Protein AF-A0A256ZG32-F1 (afdb_monomer)

Structure (mmCIF, N/CA/C/O backbone):
data_AF-A0A256ZG32-F1
#
_entry.id   AF-A0A256ZG32-F1
#
loop_
_atom_site.group_PDB
_atom_site.id
_atom_site.type_symbol
_atom_site.label_atom_id
_atom_site.label_alt_id
_atom_site.label_comp_id
_atom_site.label_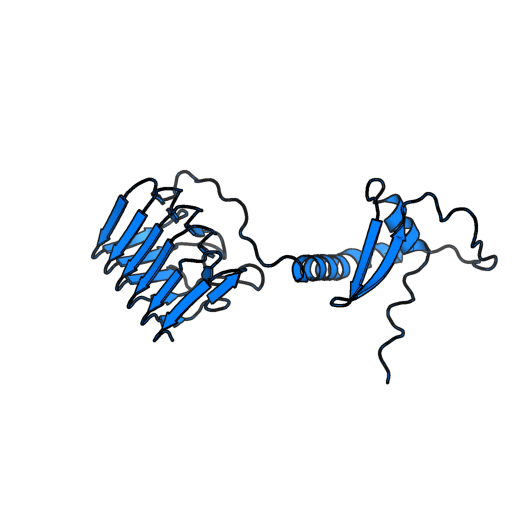asym_id
_atom_site.label_entity_id
_atom_site.label_seq_id
_atom_site.pdbx_PDB_ins_code
_atom_site.Cartn_x
_atom_site.Cartn_y
_atom_site.Cartn_z
_atom_site.occupancy
_atom_site.B_iso_or_equiv
_atom_site.auth_seq_id
_atom_site.auth_comp_id
_atom_site.auth_asym_id
_atom_site.auth_atom_id
_atom_site.pdbx_PDB_model_num
ATOM 1 N N . MET A 1 1 ? 39.716 -20.803 20.998 1.00 32.19 1 MET A N 1
ATOM 2 C CA . MET A 1 1 ? 39.450 -19.570 21.767 1.00 32.19 1 MET A CA 1
ATOM 3 C C . MET A 1 1 ? 40.395 -18.478 21.282 1.00 32.19 1 MET A C 1
ATOM 5 O O . MET A 1 1 ? 41.504 -18.350 21.776 1.00 32.19 1 MET A O 1
ATOM 9 N N . LYS A 1 2 ? 40.000 -17.777 20.220 1.00 34.75 2 LYS A N 1
ATOM 10 C CA . LYS A 1 2 ? 40.651 -16.582 19.670 1.00 34.75 2 LYS A CA 1
ATOM 11 C C . LYS A 1 2 ? 39.494 -15.677 19.257 1.00 34.75 2 LYS A C 1
ATOM 13 O O . LYS A 1 2 ? 38.720 -16.095 18.405 1.00 34.75 2 LYS A O 1
ATOM 18 N N . GLY A 1 3 ? 39.330 -14.527 19.904 1.00 30.11 3 GLY A N 1
ATOM 19 C CA . GLY A 1 3 ? 38.216 -13.620 19.600 1.00 30.11 3 GLY A CA 1
ATOM 20 C C . GLY A 1 3 ? 37.844 -12.646 20.716 1.00 30.11 3 GLY A C 1
ATOM 21 O O . GLY A 1 3 ? 36.668 -12.377 20.886 1.00 30.11 3 GLY A O 1
ATOM 22 N N . GLY A 1 4 ? 38.808 -12.160 21.506 1.00 28.66 4 GLY A N 1
ATOM 23 C CA . GLY A 1 4 ? 38.502 -11.289 22.653 1.00 28.66 4 GLY A CA 1
ATOM 24 C C . GLY A 1 4 ? 39.490 -10.152 22.907 1.00 28.66 4 GLY A C 1
ATOM 25 O O . GLY A 1 4 ? 39.424 -9.542 23.962 1.00 28.66 4 GLY A O 1
ATOM 26 N N . LEU A 1 5 ? 40.419 -9.870 21.987 1.00 28.53 5 LEU A N 1
ATOM 27 C CA . LEU A 1 5 ? 41.493 -8.889 22.224 1.00 28.53 5 LEU A CA 1
ATOM 28 C C . LEU A 1 5 ? 41.479 -7.681 21.272 1.00 28.53 5 LEU A C 1
ATOM 30 O O . LEU A 1 5 ? 42.343 -6.822 21.377 1.00 28.53 5 LEU A O 1
ATOM 34 N N . GLY A 1 6 ? 40.521 -7.608 20.342 1.00 29.66 6 GLY A N 1
ATOM 35 C CA . GLY A 1 6 ? 40.478 -6.559 19.311 1.00 29.66 6 GLY A CA 1
ATOM 36 C C . GLY A 1 6 ? 39.738 -5.277 19.704 1.00 29.66 6 GLY A C 1
ATOM 37 O O . GLY A 1 6 ? 39.769 -4.321 18.942 1.00 29.66 6 GLY A O 1
ATOM 38 N N . ILE A 1 7 ? 39.069 -5.248 20.861 1.00 36.41 7 ILE A N 1
ATOM 39 C CA . ILE A 1 7 ? 38.219 -4.116 21.285 1.00 36.41 7 ILE A CA 1
ATOM 40 C C . ILE A 1 7 ? 38.920 -3.223 22.332 1.00 36.41 7 ILE A C 1
ATOM 42 O O . ILE A 1 7 ? 38.475 -2.114 22.596 1.00 36.41 7 ILE A O 1
ATOM 46 N N . ILE A 1 8 ? 40.073 -3.634 22.876 1.00 35.03 8 ILE A N 1
ATOM 47 C CA . ILE A 1 8 ? 40.772 -2.911 23.962 1.00 35.03 8 ILE A CA 1
ATOM 48 C C . ILE A 1 8 ? 42.022 -2.170 23.454 1.00 35.03 8 ILE A C 1
ATOM 50 O O . ILE A 1 8 ? 43.063 -2.172 24.094 1.00 35.03 8 ILE A O 1
ATOM 54 N N . MET A 1 9 ? 41.943 -1.548 22.280 1.00 37.97 9 MET A N 1
ATOM 55 C CA . MET A 1 9 ? 42.965 -0.604 21.797 1.00 37.97 9 MET A CA 1
ATOM 56 C C . MET A 1 9 ? 42.277 0.585 21.113 1.00 37.97 9 MET A C 1
ATOM 58 O O . MET A 1 9 ? 42.642 0.989 20.013 1.00 37.97 9 MET A O 1
ATOM 62 N N . MET A 1 10 ? 41.238 1.141 21.743 1.00 43.19 10 MET A N 1
ATOM 63 C CA . MET A 1 10 ? 40.820 2.501 21.406 1.00 43.19 10 MET A CA 1
ATOM 64 C C . MET A 1 10 ? 41.831 3.429 22.080 1.00 43.19 10 MET A C 1
ATOM 66 O O . MET A 1 10 ? 41.945 3.423 23.306 1.00 43.19 10 MET A O 1
ATOM 70 N N . SER A 1 11 ? 42.645 4.132 21.289 1.00 45.56 11 SER A N 1
ATOM 71 C CA . SER A 1 11 ? 43.711 4.975 21.831 1.00 45.56 11 SER A CA 1
ATOM 72 C C . SER A 1 11 ? 43.125 6.042 22.761 1.00 45.56 11 SER A C 1
ATOM 74 O O . SER A 1 11 ? 42.046 6.587 22.511 1.00 45.56 11 SER A O 1
ATOM 76 N N . LEU A 1 12 ? 43.851 6.344 23.840 1.00 42.34 12 LEU A N 1
ATOM 77 C CA . LEU A 1 12 ? 43.483 7.322 24.870 1.00 42.34 12 LEU A CA 1
ATOM 78 C C . LEU A 1 12 ? 43.089 8.688 24.270 1.00 42.34 12 LEU A C 1
ATOM 80 O O . LEU A 1 12 ? 42.227 9.371 24.821 1.00 42.34 12 LEU A O 1
ATOM 84 N N . ALA A 1 13 ? 43.651 9.025 23.103 1.00 45.06 13 ALA A N 1
ATOM 85 C CA . ALA A 1 13 ? 43.364 10.223 22.313 1.00 45.06 13 ALA A CA 1
ATOM 86 C C . ALA A 1 13 ? 41.969 10.230 21.650 1.00 45.06 13 ALA A C 1
ATOM 88 O O . ALA A 1 13 ? 41.320 11.272 21.597 1.00 45.06 13 ALA A O 1
ATOM 89 N N . ILE A 1 14 ? 41.472 9.082 21.170 1.00 48.75 14 ILE A N 1
ATOM 90 C CA . ILE A 1 14 ? 40.130 8.977 20.563 1.00 48.75 14 ILE A CA 1
ATOM 91 C C . ILE A 1 14 ? 39.057 9.081 21.653 1.00 48.75 14 ILE A C 1
ATOM 93 O O . ILE A 1 14 ? 38.033 9.734 21.463 1.00 48.75 14 ILE A O 1
ATOM 97 N N . LEU A 1 15 ? 39.318 8.494 22.825 1.00 48.00 15 LEU A N 1
ATOM 98 C CA . LEU A 1 15 ? 38.416 8.574 23.972 1.00 48.00 15 LEU A CA 1
ATOM 99 C C . LEU A 1 15 ? 38.337 10.000 24.550 1.00 48.00 15 LEU A C 1
ATOM 101 O O . LEU A 1 15 ? 37.244 10.455 24.879 1.00 48.00 15 LEU A O 1
ATOM 105 N N . THR A 1 16 ? 39.455 10.733 24.618 1.00 49.06 16 THR A N 1
ATOM 106 C CA . THR A 1 16 ? 39.454 12.146 25.055 1.00 49.06 16 THR A CA 1
ATOM 107 C C . THR A 1 16 ? 38.754 13.063 24.051 1.00 49.06 16 THR A C 1
ATOM 109 O O . THR A 1 16 ? 37.942 13.888 24.461 1.00 49.06 16 THR A O 1
ATOM 112 N N . ALA A 1 17 ? 38.966 12.867 22.744 1.00 47.12 17 ALA A N 1
ATOM 113 C CA . ALA A 1 17 ? 38.279 13.639 21.703 1.00 47.12 17 ALA A CA 1
ATOM 114 C C . ALA A 1 17 ? 36.753 13.411 21.691 1.00 47.12 17 ALA A C 1
ATOM 116 O O . ALA A 1 17 ? 35.987 14.350 21.478 1.00 47.12 17 ALA A O 1
ATOM 117 N N . LEU A 1 18 ? 36.302 12.182 21.971 1.00 47.31 18 LEU A N 1
ATOM 118 C CA . LEU A 1 18 ? 34.882 11.861 22.145 1.00 47.31 18 LEU A CA 1
ATOM 119 C C . LEU A 1 18 ? 34.295 12.572 23.378 1.00 47.31 18 LEU A C 1
ATOM 121 O O . LEU A 1 18 ? 33.241 13.193 23.286 1.00 47.31 18 LEU A O 1
ATOM 125 N N . ILE A 1 19 ? 34.981 12.551 24.522 1.00 50.03 19 ILE A N 1
ATOM 126 C CA . ILE A 1 19 ? 34.481 13.178 25.758 1.00 50.03 19 ILE A CA 1
ATOM 127 C C . ILE A 1 19 ? 34.362 14.708 25.627 1.00 50.03 19 ILE A C 1
ATOM 129 O O . ILE A 1 19 ? 33.398 15.282 26.135 1.00 50.03 19 ILE A O 1
ATOM 133 N N . ASP A 1 20 ? 35.283 15.370 24.922 1.00 44.88 20 ASP A N 1
ATOM 134 C CA . ASP A 1 20 ? 35.220 16.825 24.714 1.00 44.88 20 ASP A CA 1
ATOM 135 C C . ASP A 1 20 ? 34.165 17.247 23.671 1.00 44.88 20 ASP A C 1
ATOM 137 O O . ASP A 1 20 ? 33.605 18.340 23.778 1.00 44.88 20 ASP A O 1
ATOM 141 N N . TYR A 1 21 ? 33.836 16.385 22.700 1.00 46.81 21 TYR A N 1
ATOM 142 C CA . TYR A 1 21 ? 32.786 16.651 21.704 1.00 46.81 21 TYR A CA 1
ATOM 143 C C . TYR A 1 21 ? 31.363 16.492 22.278 1.00 46.81 21 TYR A C 1
ATOM 145 O O . TYR A 1 21 ? 30.459 17.251 21.930 1.00 46.81 21 TYR A O 1
ATOM 153 N N . TYR A 1 22 ? 31.155 15.552 23.206 1.00 47.34 22 TYR A N 1
ATOM 154 C CA . TYR A 1 22 ? 29.842 15.203 23.774 1.00 47.34 22 TYR A CA 1
ATOM 155 C C . TYR A 1 22 ? 29.537 15.905 25.113 1.00 47.34 22 TYR A C 1
ATOM 157 O O . TYR A 1 22 ? 28.992 15.310 26.044 1.00 47.34 22 TYR A O 1
ATOM 165 N N . ALA A 1 23 ? 29.838 17.204 25.204 1.00 42.47 23 ALA A N 1
ATOM 166 C CA . ALA A 1 23 ? 29.717 18.010 26.422 1.00 42.47 23 ALA A CA 1
ATOM 167 C C . ALA A 1 23 ? 28.340 18.050 27.146 1.00 42.47 23 ALA A C 1
ATOM 169 O O . ALA A 1 23 ? 28.345 18.462 28.307 1.00 42.47 23 ALA A O 1
ATOM 170 N N . PRO A 1 24 ? 27.174 17.641 26.586 1.00 41.09 24 PRO A N 1
ATOM 171 C CA . PRO A 1 24 ? 25.941 17.568 27.373 1.00 41.09 24 PRO A CA 1
ATOM 172 C C . PRO A 1 24 ? 25.456 16.141 27.684 1.00 41.09 24 PRO A C 1
ATOM 174 O O . PRO A 1 24 ? 24.357 15.995 28.217 1.00 41.09 24 PRO A O 1
ATOM 177 N N . VAL A 1 25 ? 26.205 15.082 27.357 1.00 42.34 25 VAL A N 1
ATOM 178 C CA . VAL A 1 25 ? 25.719 13.703 27.548 1.00 42.34 25 VAL A CA 1
ATOM 179 C C . VAL A 1 25 ? 26.091 13.196 28.947 1.00 42.34 25 VAL A C 1
ATOM 181 O O . VAL A 1 25 ? 27.258 13.170 29.326 1.00 42.34 25 VAL A O 1
ATOM 184 N N . THR A 1 26 ? 25.093 12.799 29.740 1.00 43.31 26 THR A N 1
ATOM 185 C CA . THR A 1 26 ? 25.249 12.409 31.157 1.00 43.31 26 THR A CA 1
ATOM 186 C C . THR A 1 26 ? 25.851 11.016 31.375 1.00 43.31 26 THR A C 1
ATOM 188 O O . THR A 1 26 ? 26.318 10.727 32.475 1.00 43.31 26 THR A O 1
ATOM 191 N N . SER A 1 27 ? 25.894 10.163 30.349 1.00 43.56 27 SER A N 1
ATOM 192 C CA . SER A 1 27 ? 26.613 8.881 30.362 1.00 43.56 27 SER A CA 1
ATOM 193 C C . SER A 1 27 ? 26.758 8.326 28.946 1.00 43.56 27 SER A C 1
ATOM 195 O O . SER A 1 27 ? 25.812 8.411 28.164 1.00 43.56 27 SER A O 1
ATOM 197 N N . ILE A 1 28 ? 27.898 7.703 28.637 1.00 44.69 28 ILE A N 1
ATOM 198 C CA . ILE A 1 28 ? 28.099 6.928 27.403 1.00 44.69 28 ILE A CA 1
ATOM 199 C C . ILE A 1 28 ? 28.061 5.444 27.774 1.00 44.69 28 ILE A C 1
ATOM 201 O O . ILE A 1 28 ? 28.838 4.998 28.621 1.00 44.69 28 ILE A O 1
ATOM 205 N N . GLN A 1 29 ? 27.161 4.686 27.143 1.00 43.94 29 GLN A N 1
ATOM 206 C CA . GLN A 1 29 ? 27.095 3.230 27.268 1.00 43.94 29 GLN A CA 1
ATOM 207 C C . GLN A 1 29 ? 27.636 2.575 26.001 1.00 43.94 29 GLN A C 1
ATOM 209 O O . GLN A 1 29 ? 27.227 2.914 24.892 1.00 43.94 29 GLN A O 1
ATOM 214 N N . VAL A 1 30 ? 28.544 1.617 26.176 1.00 42.97 30 VAL A N 1
ATOM 215 C CA . VAL A 1 30 ? 29.012 0.744 25.095 1.00 42.97 30 VAL A CA 1
ATOM 216 C C . VAL A 1 30 ? 28.507 -0.667 25.383 1.00 42.97 30 VAL A C 1
ATOM 218 O O . VAL A 1 30 ? 28.916 -1.292 26.365 1.00 42.97 30 VAL A O 1
ATOM 221 N N . CYS A 1 31 ? 27.601 -1.153 24.535 1.00 37.38 31 CYS A N 1
ATOM 222 C CA . CYS A 1 31 ? 26.968 -2.465 24.668 1.00 37.38 31 CYS A CA 1
ATOM 223 C C . CYS A 1 31 ? 27.478 -3.430 23.593 1.00 37.38 31 CYS A C 1
ATOM 225 O O . CYS A 1 31 ? 27.711 -3.034 22.450 1.00 37.38 31 CYS A O 1
ATOM 227 N N . MET A 1 32 ? 27.599 -4.712 23.943 1.00 34.91 32 MET A N 1
ATOM 228 C CA . MET A 1 32 ? 27.702 -5.804 22.972 1.00 34.91 32 MET A CA 1
ATOM 229 C C . MET A 1 32 ? 26.606 -6.827 23.270 1.00 34.91 32 MET A C 1
ATOM 231 O O . MET A 1 32 ? 26.668 -7.533 24.273 1.00 34.91 32 MET A O 1
ATOM 235 N N . GLY A 1 33 ? 25.597 -6.910 22.400 1.00 49.09 33 GLY A N 1
ATOM 236 C CA . GLY A 1 33 ? 24.389 -7.691 22.687 1.00 49.09 33 GLY A CA 1
ATOM 237 C C . GLY A 1 33 ? 23.569 -7.057 23.818 1.00 49.09 33 GLY A C 1
A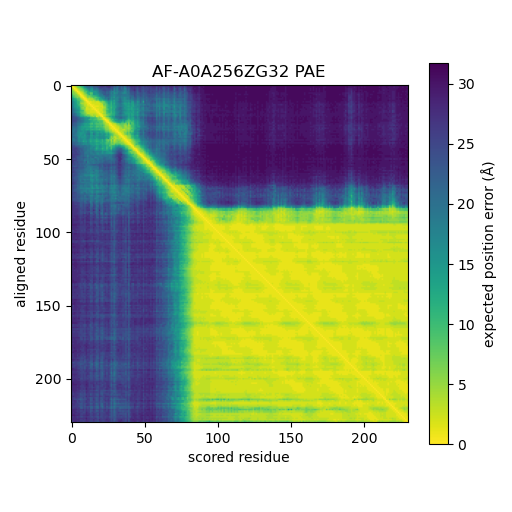TOM 238 O O . GLY A 1 33 ? 23.397 -5.841 23.836 1.00 49.09 33 GLY A O 1
ATOM 239 N N . GLU A 1 34 ? 23.075 -7.868 24.759 1.00 37.19 34 GLU A N 1
ATOM 240 C CA . GLU A 1 34 ? 22.291 -7.406 25.922 1.00 37.19 34 GLU A CA 1
ATOM 241 C C . GLU A 1 34 ? 23.157 -7.004 27.137 1.00 37.19 34 GLU A C 1
ATOM 243 O O . GLU A 1 34 ? 22.627 -6.568 28.158 1.00 37.19 34 GLU A O 1
ATOM 248 N N . GLU A 1 35 ? 24.489 -7.124 27.051 1.00 30.86 35 GLU A N 1
ATOM 249 C CA . GLU A 1 35 ? 25.404 -6.776 28.144 1.00 30.86 35 GLU A CA 1
ATOM 250 C C . GLU A 1 35 ? 26.022 -5.378 27.965 1.00 30.86 35 GLU A C 1
ATOM 252 O O . GLU A 1 35 ? 26.630 -5.054 26.937 1.00 30.86 35 GLU A O 1
ATOM 257 N N . VAL A 1 36 ? 25.908 -4.553 29.012 1.00 40.12 36 VAL A N 1
ATOM 258 C CA . VAL A 1 36 ? 26.620 -3.272 29.141 1.00 40.12 36 VAL A CA 1
ATOM 259 C C . VAL A 1 36 ? 28.041 -3.561 29.623 1.00 40.12 36 VAL A C 1
ATOM 261 O O . VAL A 1 36 ? 28.229 -4.015 30.751 1.00 40.12 36 VAL A O 1
ATOM 264 N N . LEU A 1 37 ? 29.050 -3.287 28.790 1.00 41.91 37 LEU A N 1
ATOM 265 C CA . LEU A 1 37 ? 30.450 -3.593 29.117 1.00 41.91 37 LEU A CA 1
ATOM 266 C C . LEU A 1 37 ? 31.138 -2.477 29.902 1.00 41.91 37 LEU A C 1
ATOM 268 O O . LEU A 1 37 ? 31.995 -2.753 30.738 1.00 41.91 37 LEU A O 1
ATOM 272 N N . ILE A 1 38 ? 30.781 -1.219 29.639 1.00 41.59 38 ILE A N 1
ATOM 273 C CA . ILE A 1 38 ? 31.351 -0.060 30.329 1.00 41.59 38 ILE A CA 1
ATOM 274 C C . ILE A 1 38 ? 30.245 0.974 30.535 1.00 41.59 38 ILE A C 1
ATOM 276 O O . ILE A 1 38 ? 29.585 1.389 29.582 1.00 41.59 38 ILE A O 1
ATOM 280 N N . ASN A 1 39 ? 30.067 1.396 31.787 1.00 40.41 39 ASN A N 1
ATOM 281 C CA . ASN A 1 39 ? 29.259 2.553 32.149 1.00 40.41 39 ASN A CA 1
ATOM 282 C C . ASN A 1 39 ? 30.209 3.649 32.637 1.00 40.41 39 ASN A C 1
ATOM 284 O O . ASN A 1 39 ? 30.823 3.491 33.692 1.00 40.41 39 ASN A O 1
ATOM 288 N N . ILE A 1 40 ? 30.373 4.717 31.856 1.00 45.75 40 ILE A N 1
ATOM 289 C CA . ILE A 1 40 ? 31.238 5.846 32.220 1.00 45.75 40 ILE A CA 1
ATOM 290 C C . ILE A 1 40 ? 30.348 6.913 32.876 1.00 45.75 40 ILE A C 1
ATOM 292 O O . ILE A 1 40 ? 29.537 7.520 32.168 1.00 45.75 40 ILE A O 1
ATOM 296 N N . PRO A 1 41 ? 30.447 7.145 34.203 1.00 37.81 41 PRO A N 1
ATOM 297 C CA . PRO A 1 41 ? 29.725 8.236 34.841 1.00 37.81 41 PRO A CA 1
ATOM 298 C C . PRO A 1 41 ? 30.299 9.579 34.378 1.00 37.81 41 PRO A C 1
ATOM 300 O O . PRO A 1 41 ? 31.491 9.687 34.082 1.00 37.81 41 PRO A O 1
ATOM 303 N N . SER A 1 42 ? 29.449 10.605 34.330 1.00 42.91 42 SER A N 1
ATOM 304 C CA . SER A 1 42 ? 29.812 11.970 33.943 1.00 42.91 42 SER A CA 1
ATOM 305 C C . SER A 1 42 ? 31.062 12.503 34.663 1.00 42.91 42 SER A C 1
ATOM 307 O O . SER A 1 42 ? 31.391 12.079 35.771 1.00 42.91 42 SER A O 1
ATOM 309 N N . LYS A 1 43 ? 31.707 13.475 34.001 1.00 41.91 43 LYS A N 1
ATOM 310 C CA . LYS A 1 43 ? 33.025 14.127 34.192 1.00 41.91 43 LYS A CA 1
ATOM 311 C C . LYS A 1 43 ? 33.577 14.348 35.619 1.00 41.91 43 LYS A C 1
ATOM 313 O O . LYS A 1 43 ? 34.765 14.616 35.755 1.00 41.91 43 LYS A O 1
ATOM 318 N N . ASP A 1 44 ? 32.798 14.173 36.677 1.00 43.53 44 ASP A N 1
ATOM 319 C CA . ASP A 1 44 ? 33.192 14.498 38.053 1.00 43.53 44 ASP A CA 1
ATOM 320 C C . ASP A 1 44 ? 33.990 13.396 38.781 1.00 43.53 44 ASP A C 1
ATOM 322 O O . ASP A 1 44 ? 34.344 13.575 39.943 1.00 43.53 44 ASP A O 1
ATOM 326 N N . SER A 1 45 ? 34.313 12.266 38.135 1.00 42.66 45 SER A N 1
ATOM 327 C CA . SER A 1 45 ? 35.036 11.150 38.788 1.00 42.66 45 SER A CA 1
ATOM 328 C C . SER A 1 45 ? 36.381 10.743 38.167 1.00 42.66 45 SER A C 1
ATOM 330 O O . SER A 1 45 ? 37.025 9.832 38.681 1.00 42.66 45 SER A O 1
ATOM 332 N N . LEU A 1 46 ? 36.853 11.409 37.106 1.00 42.47 46 LEU A N 1
ATOM 333 C CA . LEU A 1 46 ? 38.029 10.956 36.337 1.00 42.47 46 LEU A CA 1
ATOM 334 C C . LEU A 1 46 ? 39.293 11.818 36.486 1.00 42.47 46 LEU A C 1
ATOM 336 O O . LEU A 1 46 ? 40.285 11.545 35.818 1.00 42.47 46 LEU A O 1
ATOM 340 N N . ASN A 1 47 ? 39.302 12.825 37.364 1.00 36.59 47 ASN A N 1
ATOM 341 C CA . ASN A 1 47 ? 40.432 13.760 37.446 1.00 36.59 47 ASN A CA 1
ATOM 342 C C . ASN A 1 47 ? 41.606 13.339 38.350 1.00 36.59 47 ASN A C 1
ATOM 344 O O . ASN A 1 47 ? 42.619 14.028 38.323 1.00 36.59 47 ASN A O 1
ATOM 348 N N . ASP A 1 48 ? 41.528 12.236 39.103 1.00 34.66 48 ASP A N 1
ATOM 349 C CA . ASP A 1 48 ? 42.542 11.941 40.138 1.00 34.66 48 ASP A CA 1
ATOM 350 C C . ASP A 1 48 ? 43.382 10.673 39.936 1.00 34.66 48 ASP A C 1
ATOM 352 O O . ASP A 1 48 ? 44.138 10.279 40.822 1.00 34.66 48 ASP A O 1
ATOM 356 N N . SER A 1 49 ? 43.355 10.033 38.768 1.00 34.16 49 SER A N 1
ATOM 357 C CA . SER A 1 49 ? 44.378 9.020 38.481 1.00 34.16 49 SER A CA 1
ATOM 358 C C . SER A 1 49 ? 44.590 8.833 36.990 1.00 34.16 49 SER A C 1
ATOM 360 O O . SER A 1 49 ? 43.647 8.950 36.223 1.00 34.16 49 SER A O 1
ATOM 362 N N . PHE A 1 50 ? 45.829 8.496 36.626 1.00 31.56 50 PHE A N 1
ATOM 363 C CA . PHE A 1 50 ? 46.334 8.164 35.287 1.00 31.56 50 PHE A CA 1
ATOM 364 C C . PHE A 1 50 ? 47.013 9.312 34.519 1.00 31.56 50 PHE A C 1
ATOM 366 O O . PHE A 1 50 ? 46.561 9.765 33.475 1.00 31.56 50 PHE A O 1
ATOM 373 N N . GLN A 1 51 ? 48.194 9.707 35.011 1.00 33.47 51 GLN A N 1
ATOM 374 C CA . GLN A 1 51 ? 49.297 10.133 34.142 1.00 33.47 51 GLN A CA 1
ATOM 375 C C . GLN A 1 51 ? 50.125 8.896 33.767 1.00 33.47 51 GLN A C 1
ATOM 377 O O . GLN A 1 51 ? 50.692 8.257 34.655 1.00 33.47 51 GLN A O 1
ATOM 382 N N . ASP A 1 52 ? 50.211 8.568 32.476 1.00 37.38 52 ASP A N 1
ATOM 383 C CA . ASP A 1 52 ? 51.245 7.665 31.955 1.00 37.38 52 ASP A CA 1
ATOM 384 C C . ASP A 1 52 ? 52.498 8.499 31.620 1.00 37.38 52 ASP A C 1
ATOM 386 O O . ASP A 1 52 ? 52.408 9.441 30.828 1.00 37.38 52 ASP A O 1
ATOM 390 N N . PRO A 1 53 ? 53.659 8.225 32.238 1.00 35.28 53 PRO A N 1
ATOM 391 C CA . PRO A 1 53 ? 54.859 9.035 32.067 1.00 35.28 53 PRO A CA 1
ATOM 392 C C . PRO A 1 53 ? 55.680 8.725 30.797 1.00 35.28 53 PRO A C 1
ATOM 394 O O . PRO A 1 53 ? 56.776 9.270 30.683 1.00 35.28 53 PRO A O 1
ATOM 397 N N . ASN A 1 54 ? 55.223 7.877 29.861 1.00 42.12 54 ASN A N 1
ATOM 398 C CA . ASN A 1 54 ? 56.105 7.317 28.819 1.00 42.12 54 ASN A CA 1
ATOM 399 C C . ASN A 1 54 ? 55.669 7.423 27.340 1.00 42.12 54 ASN A C 1
ATOM 401 O O . ASN A 1 54 ? 56.184 6.660 26.522 1.00 42.12 54 ASN A O 1
ATOM 405 N N . GLU A 1 55 ? 54.841 8.383 26.919 1.00 41.41 55 GLU A N 1
ATOM 406 C CA . GLU A 1 55 ? 54.655 8.632 25.473 1.00 41.41 55 GLU A CA 1
ATOM 407 C C . GLU A 1 55 ? 55.502 9.813 24.974 1.00 41.41 55 GLU A C 1
ATOM 409 O O . GLU A 1 55 ? 55.298 10.970 25.336 1.00 41.41 55 GLU A O 1
ATOM 414 N N . SER A 1 56 ? 56.495 9.490 24.140 1.00 38.81 56 SER A N 1
ATOM 415 C CA . SER A 1 56 ? 57.491 10.411 23.577 1.00 38.81 56 SER A CA 1
ATOM 416 C C . SER A 1 56 ? 57.456 10.473 22.047 1.00 38.81 56 SER A C 1
ATOM 418 O O . SER A 1 56 ? 58.491 10.665 21.419 1.00 38.81 56 SER A O 1
ATOM 420 N N . GLU A 1 57 ? 56.272 10.387 21.432 1.00 39.09 57 GLU A N 1
ATOM 421 C CA . GLU A 1 57 ? 56.084 10.810 20.037 1.00 39.09 57 GLU A CA 1
ATOM 422 C C . GLU A 1 57 ? 54.776 11.601 19.859 1.00 39.09 57 GLU A C 1
ATOM 424 O O . GLU A 1 57 ? 53.733 11.191 20.370 1.00 39.09 57 GLU A O 1
ATOM 429 N N . PRO A 1 58 ? 54.789 12.747 19.149 1.00 33.56 58 PRO A N 1
ATOM 430 C CA . PRO A 1 58 ? 53.570 13.493 18.871 1.00 33.56 58 PRO A CA 1
ATOM 431 C C . PRO A 1 58 ? 52.708 12.743 17.844 1.00 33.56 58 PRO A C 1
ATOM 433 O O . PRO A 1 58 ? 53.118 12.532 16.701 1.00 33.56 58 PRO A O 1
ATOM 436 N N . PHE A 1 59 ? 51.490 12.376 18.248 1.00 35.16 59 PHE A N 1
ATOM 437 C CA . PHE A 1 59 ? 50.473 11.783 17.378 1.00 35.16 59 PHE A CA 1
ATOM 438 C C . PHE A 1 59 ? 50.217 12.658 16.138 1.00 35.16 59 PHE A C 1
ATOM 440 O O . PHE A 1 59 ? 49.885 13.840 16.232 1.00 35.16 59 PHE A O 1
ATOM 447 N N . ASN A 1 60 ? 50.360 12.063 14.952 1.00 30.31 60 ASN A N 1
ATOM 448 C CA . ASN A 1 60 ? 50.158 12.733 13.671 1.00 30.31 60 ASN A CA 1
ATOM 449 C C . ASN A 1 60 ? 48.664 12.728 13.291 1.00 30.31 60 ASN A C 1
ATOM 451 O O . ASN A 1 60 ? 48.105 11.679 12.970 1.00 30.31 60 ASN A O 1
ATOM 455 N N . LEU A 1 61 ? 48.030 13.907 13.296 1.00 33.81 61 LEU A N 1
ATOM 456 C CA . LEU A 1 61 ? 46.595 14.102 13.022 1.00 33.81 61 LEU A CA 1
ATOM 457 C C . LEU A 1 61 ? 46.118 13.608 11.640 1.00 33.81 61 LEU A C 1
ATOM 459 O O . LEU A 1 61 ? 44.918 13.434 11.452 1.00 33.81 61 LEU A O 1
ATOM 463 N N . ARG A 1 62 ? 47.015 13.343 10.678 1.00 31.47 62 ARG A N 1
ATOM 464 C CA . ARG A 1 62 ? 46.628 12.863 9.335 1.00 31.47 62 ARG A CA 1
ATOM 465 C C . ARG A 1 62 ? 45.975 11.480 9.314 1.00 31.47 62 ARG A C 1
ATOM 467 O O . ARG A 1 62 ? 45.305 11.157 8.345 1.00 31.47 62 ARG A O 1
ATOM 474 N N . TYR A 1 63 ? 46.146 10.677 10.363 1.00 30.98 63 TYR A N 1
ATOM 475 C CA . TYR A 1 63 ? 45.543 9.342 10.449 1.00 30.98 63 TYR A CA 1
ATO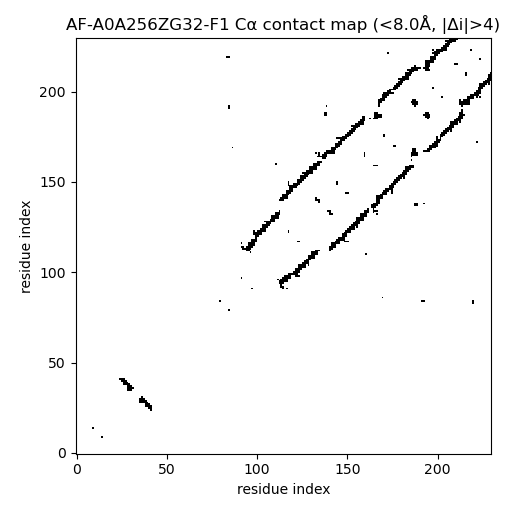M 476 C C . TYR A 1 63 ? 44.057 9.353 10.849 1.00 30.98 63 TYR A C 1
ATOM 478 O O . TYR A 1 63 ? 43.415 8.314 10.773 1.00 30.98 63 TYR A O 1
ATOM 486 N N . LEU A 1 64 ? 43.496 10.494 11.270 1.00 31.08 64 LEU A N 1
ATOM 487 C CA . LEU A 1 64 ? 42.092 10.594 11.698 1.00 31.08 64 LEU A CA 1
ATOM 488 C C . LEU A 1 64 ? 41.123 10.963 10.562 1.00 31.08 64 LEU A C 1
ATOM 490 O O . LEU A 1 64 ? 39.919 10.796 10.728 1.00 31.08 64 LEU A O 1
ATOM 494 N N . GLU A 1 65 ? 41.616 11.429 9.411 1.00 36.69 65 GLU A N 1
ATOM 495 C CA . GLU A 1 65 ? 40.758 11.879 8.300 1.00 36.69 65 GLU A CA 1
ATOM 496 C C . GLU A 1 65 ? 40.208 10.725 7.438 1.00 36.69 65 GLU A C 1
ATOM 498 O O . GLU A 1 65 ? 39.173 10.891 6.798 1.00 36.69 65 GLU A O 1
ATOM 503 N N . GLU A 1 66 ? 40.830 9.539 7.459 1.00 40.78 66 GLU A N 1
ATOM 504 C CA . GLU A 1 66 ? 40.381 8.360 6.685 1.00 40.78 66 GLU A CA 1
ATOM 505 C C . GLU A 1 66 ? 39.516 7.372 7.493 1.00 40.78 66 GLU A C 1
ATOM 507 O O . GLU A 1 66 ? 38.843 6.517 6.921 1.00 40.78 66 GLU A O 1
ATOM 512 N N . PHE A 1 67 ? 39.453 7.524 8.819 1.00 42.25 67 PHE A N 1
ATOM 513 C CA . PHE A 1 67 ? 38.604 6.716 9.703 1.00 42.25 67 PHE A CA 1
ATOM 514 C C . PHE A 1 67 ? 37.111 7.104 9.830 1.00 42.25 67 PHE A C 1
ATOM 516 O O . PHE A 1 67 ? 36.364 6.272 10.355 1.00 42.25 67 PHE A O 1
ATOM 523 N N . PRO A 1 68 ? 36.601 8.283 9.407 1.00 49.91 68 PRO A N 1
ATOM 524 C CA . PRO A 1 68 ? 35.262 8.685 9.816 1.00 49.91 68 PRO A CA 1
ATOM 525 C C . PRO A 1 68 ? 34.159 7.950 9.049 1.00 49.91 68 PRO A C 1
ATOM 527 O O . PRO A 1 68 ? 33.167 7.580 9.653 1.00 49.91 68 PRO A O 1
ATOM 530 N N . HIS A 1 69 ? 34.288 7.653 7.754 1.00 43.41 69 HIS A N 1
ATOM 531 C CA . HIS A 1 69 ? 33.096 7.230 7.004 1.00 43.41 69 HIS A CA 1
ATOM 532 C C . HIS A 1 69 ? 32.646 5.788 7.294 1.00 43.41 69 HIS A C 1
ATOM 534 O O . HIS A 1 69 ? 31.475 5.549 7.572 1.00 43.41 69 HIS A O 1
ATOM 540 N N . GLU A 1 70 ? 33.559 4.813 7.263 1.00 39.19 70 GLU A N 1
ATOM 541 C CA . GLU A 1 70 ? 33.198 3.400 7.459 1.00 39.19 70 GLU A CA 1
ATOM 542 C C . GLU A 1 70 ? 32.818 3.097 8.918 1.00 39.19 70 GLU A C 1
ATOM 544 O O . GLU A 1 70 ? 31.932 2.283 9.186 1.00 39.19 70 GLU A O 1
ATOM 549 N N . PHE A 1 71 ? 33.463 3.776 9.870 1.00 42.03 71 PHE A N 1
ATOM 550 C CA . PHE A 1 71 ? 33.158 3.633 11.288 1.00 42.03 71 PHE A CA 1
ATOM 551 C C . PHE A 1 71 ? 31.828 4.300 11.647 1.00 42.03 71 PHE A C 1
ATOM 553 O O . PHE A 1 71 ? 31.024 3.670 12.326 1.00 42.03 71 PHE A O 1
ATOM 560 N N . MET A 1 72 ? 31.549 5.504 11.128 1.00 41.16 72 MET A N 1
ATOM 561 C CA . MET A 1 72 ? 30.261 6.180 11.330 1.00 41.16 72 MET A CA 1
ATOM 562 C C . MET A 1 72 ? 29.110 5.393 10.700 1.00 41.16 72 MET A C 1
ATOM 564 O O . MET A 1 72 ? 28.090 5.208 11.352 1.00 41.16 72 MET A O 1
ATOM 568 N N . LEU A 1 73 ? 29.296 4.821 9.502 1.00 42.06 73 LEU A N 1
ATOM 569 C CA . LEU A 1 73 ? 28.302 3.934 8.882 1.00 42.06 73 LEU A CA 1
ATOM 570 C C . LEU A 1 73 ? 28.035 2.687 9.737 1.00 42.06 73 LEU A C 1
ATOM 572 O O . LEU A 1 73 ? 26.883 2.307 9.937 1.00 42.06 73 LEU A O 1
ATOM 576 N N . LYS A 1 74 ? 29.082 2.059 10.291 1.00 39.75 74 LYS A N 1
ATOM 577 C CA . LYS A 1 74 ? 28.918 0.927 11.218 1.00 39.75 74 LYS A CA 1
ATOM 578 C C . LYS A 1 74 ? 28.259 1.353 12.529 1.00 39.75 74 LYS A C 1
ATOM 580 O O . LYS A 1 74 ? 27.455 0.594 13.051 1.00 39.75 74 LYS A O 1
ATOM 585 N N . GLN A 1 75 ? 28.544 2.545 13.052 1.00 38.16 75 GLN A N 1
ATOM 586 C CA . GLN A 1 75 ? 27.933 3.063 14.279 1.00 38.16 75 GLN A CA 1
ATOM 587 C C . GLN A 1 75 ? 26.469 3.466 14.091 1.00 38.16 75 GLN A C 1
ATOM 589 O O . GLN A 1 75 ? 25.662 3.149 14.957 1.00 38.16 75 GLN A O 1
ATOM 594 N N . GLU A 1 76 ? 26.093 4.077 12.967 1.00 43.44 76 GLU A N 1
ATOM 595 C CA . GLU A 1 76 ? 24.692 4.318 12.596 1.00 43.44 76 GLU A CA 1
ATOM 596 C C . GLU A 1 76 ? 23.934 2.999 12.432 1.00 43.44 76 GLU A C 1
ATOM 598 O O . GLU A 1 76 ? 22.829 2.853 12.954 1.00 43.44 76 GLU A O 1
ATOM 603 N N . GLN A 1 77 ? 24.542 2.005 11.773 1.00 42.84 77 GLN A N 1
ATOM 604 C CA . GLN A 1 77 ? 23.958 0.667 11.665 1.00 42.84 77 GLN A CA 1
ATOM 605 C C . GLN A 1 77 ? 23.807 -0.009 13.034 1.00 42.84 77 GLN A C 1
ATOM 607 O O . GLN A 1 77 ? 22.748 -0.560 13.312 1.00 42.84 77 GLN A O 1
ATOM 612 N N . ILE A 1 78 ? 24.810 0.069 13.915 1.00 41.16 78 ILE A N 1
ATOM 613 C CA . ILE A 1 78 ? 24.755 -0.491 15.276 1.00 41.16 78 ILE A CA 1
ATOM 614 C C . ILE A 1 78 ? 23.732 0.253 16.151 1.00 41.16 78 ILE A C 1
ATOM 616 O O . ILE A 1 78 ? 22.989 -0.393 16.885 1.00 41.16 78 ILE A O 1
ATOM 620 N N . THR A 1 79 ? 23.638 1.581 16.042 1.00 37.91 79 THR A N 1
ATOM 621 C CA . THR A 1 79 ? 22.638 2.400 16.755 1.00 37.91 79 THR A CA 1
ATOM 622 C C . THR A 1 79 ? 21.223 2.027 16.303 1.00 37.91 79 THR A C 1
ATOM 624 O O . THR A 1 79 ? 20.332 1.841 17.127 1.00 37.91 79 THR A O 1
ATOM 627 N N . ARG A 1 80 ? 21.030 1.783 15.001 1.00 44.97 80 ARG A N 1
ATOM 628 C CA . ARG A 1 80 ? 19.775 1.264 14.443 1.00 44.97 80 ARG A CA 1
ATOM 629 C C . ARG A 1 80 ? 19.496 -0.208 14.744 1.00 44.97 80 ARG A C 1
ATOM 631 O O . ARG A 1 80 ? 18.341 -0.607 14.720 1.00 44.97 80 ARG A O 1
ATOM 638 N N . CYS A 1 81 ? 20.495 -1.037 15.040 1.00 44.50 81 CYS A N 1
ATOM 639 C CA . CYS A 1 81 ? 20.248 -2.426 15.447 1.00 44.50 81 CYS A CA 1
ATOM 640 C C . CYS A 1 81 ? 19.448 -2.523 16.764 1.00 44.50 81 CYS A C 1
ATOM 642 O O . CYS A 1 81 ? 18.912 -3.591 17.053 1.00 44.50 81 CYS A O 1
ATOM 644 N N . GLY A 1 82 ? 19.344 -1.432 17.540 1.00 46.81 82 GLY A N 1
ATOM 645 C CA . GLY A 1 82 ? 18.485 -1.333 18.727 1.00 46.81 82 GLY A CA 1
ATOM 646 C C . GLY A 1 82 ? 17.123 -0.659 18.497 1.00 46.81 82 GLY A C 1
ATOM 647 O O . GLY A 1 82 ? 16.179 -0.938 19.234 1.00 46.81 82 GLY A O 1
ATOM 648 N N . GLU A 1 83 ? 16.989 0.188 17.473 1.00 56.09 83 GLU A N 1
ATOM 649 C CA . GLU A 1 83 ? 15.746 0.887 17.125 1.00 56.09 83 GLU A CA 1
ATOM 650 C C . GLU A 1 83 ? 15.204 0.321 15.810 1.00 56.09 83 GLU A C 1
ATOM 652 O O . GLU A 1 83 ? 15.749 0.578 14.738 1.00 56.09 83 GLU A O 1
ATOM 657 N N . GLY A 1 84 ? 14.147 -0.495 15.864 1.00 66.44 84 GLY A N 1
ATOM 658 C CA . GLY A 1 84 ? 13.621 -1.085 14.632 1.00 66.44 84 GLY A CA 1
ATOM 659 C C . GLY A 1 84 ? 13.115 -0.030 13.644 1.00 66.44 84 GLY A C 1
ATOM 660 O O . GLY A 1 84 ? 12.841 1.117 13.998 1.00 66.44 84 GLY A O 1
ATOM 661 N N . ILE A 1 85 ? 13.019 -0.435 12.376 1.00 80.19 85 ILE A N 1
ATOM 662 C CA . ILE A 1 85 ? 12.751 0.461 11.249 1.00 80.19 85 ILE A CA 1
ATOM 663 C C . ILE A 1 85 ? 11.442 1.204 11.501 1.00 80.19 85 ILE A C 1
ATOM 665 O O . ILE A 1 85 ? 10.386 0.575 11.590 1.00 80.19 85 ILE A O 1
ATOM 669 N N . LYS A 1 86 ? 11.504 2.534 11.598 1.00 83.81 86 LYS A N 1
ATOM 670 C CA . LYS A 1 86 ? 10.331 3.394 11.740 1.00 83.81 86 LYS A CA 1
ATOM 671 C C . LYS A 1 86 ? 10.230 4.320 10.529 1.00 83.81 86 LYS A C 1
ATOM 673 O O . LYS A 1 86 ? 11.222 4.960 10.194 1.00 83.81 86 LYS A O 1
ATOM 678 N N . PRO A 1 87 ? 9.050 4.450 9.905 1.00 87.12 87 PRO A N 1
ATOM 679 C CA . PRO A 1 87 ? 8.919 5.306 8.738 1.00 87.12 87 PRO A CA 1
ATOM 680 C C . PRO A 1 87 ? 9.009 6.789 9.115 1.00 87.12 87 PRO A C 1
ATOM 682 O O . PRO A 1 87 ? 8.402 7.219 10.106 1.00 87.12 87 PRO A O 1
ATOM 685 N N . GLU A 1 88 ? 9.703 7.572 8.293 1.00 88.44 88 GLU A N 1
ATOM 686 C CA . GLU A 1 88 ? 9.886 9.012 8.490 1.00 88.44 88 GLU A CA 1
ATOM 687 C C . GLU A 1 88 ? 8.556 9.792 8.438 1.00 88.44 88 GLU A C 1
ATOM 689 O O . GLU A 1 88 ? 7.602 9.363 7.774 1.00 88.44 88 GLU A O 1
ATOM 694 N N . PRO A 1 89 ? 8.440 10.936 9.141 1.00 89.81 89 PRO A N 1
ATOM 695 C CA . PRO A 1 89 ? 7.246 11.774 9.075 1.00 89.81 89 PRO A CA 1
ATOM 696 C C . PRO A 1 89 ? 6.899 12.185 7.635 1.00 89.81 89 PRO A C 1
ATOM 698 O O . PRO A 1 89 ? 7.763 12.638 6.894 1.00 89.81 89 PRO A O 1
ATOM 701 N N . LEU A 1 90 ? 5.617 12.079 7.261 1.00 91.44 90 LEU A N 1
ATOM 702 C CA . LEU A 1 90 ? 5.117 12.441 5.930 1.00 91.44 90 LEU A CA 1
ATOM 703 C C . LEU A 1 90 ? 4.003 13.491 6.027 1.00 91.44 90 LEU A C 1
ATOM 705 O O . LEU A 1 90 ? 2.960 13.264 6.658 1.00 91.44 90 LEU A O 1
ATOM 709 N N . THR A 1 91 ? 4.208 14.622 5.356 1.00 90.56 91 THR A N 1
ATOM 710 C CA . THR A 1 91 ? 3.199 15.672 5.164 1.00 90.56 91 THR A CA 1
ATOM 711 C C . THR A 1 91 ? 2.652 15.629 3.738 1.00 90.56 91 THR A C 1
ATOM 713 O O . THR A 1 91 ? 3.466 15.546 2.820 1.00 90.56 91 THR A O 1
ATOM 716 N N . PRO A 1 92 ? 1.326 15.732 3.533 1.00 94.31 92 PRO A N 1
ATOM 717 C CA . PRO A 1 92 ? 0.753 15.699 2.193 1.00 94.31 92 PRO A CA 1
ATOM 718 C C . PRO A 1 92 ? 1.254 16.821 1.274 1.00 94.31 92 PRO A C 1
ATOM 720 O O . PRO A 1 92 ? 1.269 17.993 1.659 1.00 94.31 92 PRO A O 1
ATOM 723 N N . GLY A 1 93 ? 1.622 16.452 0.052 1.00 94.19 93 GLY A N 1
ATOM 724 C CA . GLY A 1 93 ? 1.916 17.335 -1.069 1.00 94.19 93 GLY A CA 1
ATOM 725 C C . GLY A 1 93 ? 0.702 17.595 -1.978 1.00 94.19 93 GLY A C 1
ATOM 726 O O . GLY A 1 93 ? -0.368 17.020 -1.788 1.00 94.19 93 GLY A O 1
ATOM 727 N N . PRO A 1 94 ? 0.849 18.469 -2.989 1.00 92.88 94 PRO A N 1
ATOM 728 C CA . PRO A 1 94 ? -0.247 18.868 -3.878 1.00 92.88 94 PRO A CA 1
ATOM 729 C C . PRO A 1 94 ? -0.726 17.763 -4.834 1.00 92.88 94 PRO A C 1
ATOM 731 O O . PRO A 1 94 ? -1.865 17.822 -5.290 1.00 92.88 94 PRO A O 1
ATOM 734 N N . GLU A 1 95 ? 0.122 16.781 -5.148 1.00 96.12 95 GLU A N 1
ATOM 735 C CA . GLU A 1 95 ? -0.212 15.647 -6.028 1.00 96.12 95 GLU A CA 1
ATOM 736 C C . GLU A 1 95 ? -0.660 14.401 -5.250 1.00 96.12 95 GLU A C 1
ATOM 738 O O . GLU A 1 95 ? -1.013 13.382 -5.847 1.00 96.12 95 GLU A O 1
ATOM 743 N N . ASP A 1 96 ? -0.659 14.477 -3.918 1.00 98.50 96 ASP A N 1
ATOM 744 C CA . ASP A 1 96 ? -0.988 13.345 -3.067 1.00 98.50 96 ASP A CA 1
ATOM 745 C C . ASP A 1 96 ? -2.492 13.070 -3.077 1.00 98.50 96 ASP A C 1
ATOM 747 O O . ASP A 1 96 ? -3.336 13.965 -2.962 1.00 98.50 96 ASP A O 1
ATOM 751 N N . TRP A 1 97 ? -2.839 11.789 -3.142 1.00 98.69 97 TRP A N 1
ATOM 752 C CA . TRP A 1 97 ? -4.203 11.335 -2.949 1.00 98.69 97 TRP A CA 1
ATOM 753 C C . TRP A 1 97 ? -4.448 11.109 -1.459 1.00 98.69 97 TRP A C 1
ATOM 755 O O . TRP A 1 97 ? -4.036 10.104 -0.875 1.00 98.69 97 TRP A O 1
ATOM 765 N N . VAL A 1 98 ? -5.109 12.083 -0.837 1.00 98.75 98 VAL A N 1
ATOM 766 C CA . VAL A 1 98 ? -5.368 12.094 0.606 1.00 98.75 98 VAL A CA 1
ATOM 767 C C . VAL A 1 98 ? -6.799 11.651 0.899 1.00 98.75 98 VAL A C 1
ATOM 769 O O . VAL A 1 98 ? -7.763 12.295 0.486 1.00 98.75 98 VAL A O 1
ATOM 772 N N . ILE A 1 99 ? -6.938 10.575 1.669 1.00 98.75 99 ILE A N 1
ATOM 773 C CA . ILE A 1 99 ? -8.218 10.003 2.085 1.00 98.75 99 ILE A CA 1
ATOM 774 C C . ILE A 1 99 ? -8.512 10.431 3.520 1.00 98.75 99 ILE A C 1
ATOM 776 O O . ILE A 1 99 ? -7.882 9.948 4.459 1.00 98.75 99 ILE A O 1
ATOM 780 N N . THR A 1 100 ? -9.497 11.307 3.702 1.00 98.38 100 THR A N 1
ATOM 781 C CA . THR A 1 100 ? -9.941 11.789 5.027 1.00 98.38 100 THR A CA 1
ATOM 782 C C . THR A 1 100 ? -11.306 11.240 5.449 1.00 98.38 100 THR A C 1
ATOM 784 O O . THR A 1 100 ? -11.718 11.413 6.593 1.00 98.38 100 THR A O 1
ATOM 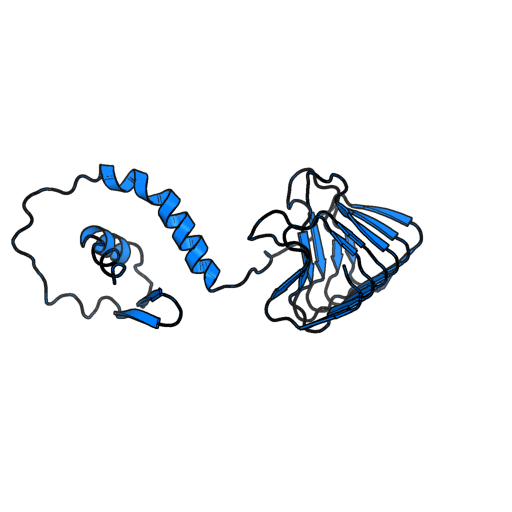787 N N . GLY A 1 101 ? -12.012 10.563 4.541 1.00 98.06 101 GLY A N 1
ATOM 788 C CA . GLY A 1 101 ? -13.324 9.963 4.780 1.00 98.06 101 GLY A CA 1
ATOM 789 C C . GLY A 1 101 ? -13.451 8.582 4.141 1.00 98.06 101 GLY A C 1
ATOM 790 O O . GLY A 1 101 ? -12.453 7.926 3.852 1.00 98.06 101 GLY A O 1
ATOM 791 N N . ASN A 1 102 ? -14.684 8.129 3.916 1.00 98.75 102 ASN A N 1
ATOM 792 C CA . ASN A 1 102 ? -14.930 6.860 3.233 1.00 98.75 102 ASN A CA 1
ATOM 793 C C . ASN A 1 102 ? -14.816 7.041 1.714 1.00 98.75 102 ASN A C 1
ATOM 795 O O . ASN A 1 102 ? -15.602 7.784 1.127 1.00 98.75 102 ASN A O 1
ATOM 799 N N . GLU A 1 103 ? -13.913 6.300 1.080 1.00 98.75 103 GLU A N 1
ATOM 800 C CA . GLU A 1 103 ? -13.787 6.235 -0.375 1.00 98.75 103 GLU A CA 1
ATOM 801 C C . GLU A 1 103 ? -13.764 4.777 -0.846 1.00 98.75 103 GLU A C 1
ATOM 803 O O . GLU A 1 103 ? -13.230 3.880 -0.188 1.00 98.75 103 GLU A O 1
ATOM 808 N N . THR A 1 104 ? -14.386 4.506 -1.993 1.00 98.81 104 THR A N 1
ATOM 809 C CA . THR A 1 104 ? -14.347 3.189 -2.631 1.00 98.81 104 THR A CA 1
ATOM 810 C C . THR A 1 104 ? -14.062 3.345 -4.113 1.00 98.81 104 THR A C 1
ATOM 812 O O . THR A 1 104 ? -14.814 4.021 -4.812 1.00 98.81 104 THR A O 1
ATOM 815 N N . ARG A 1 105 ? -13.005 2.681 -4.585 1.00 98.81 105 ARG A N 1
ATOM 816 C CA . ARG A 1 105 ? -12.639 2.581 -6.001 1.00 98.81 105 ARG A CA 1
ATOM 817 C C . ARG A 1 105 ? -12.839 1.162 -6.500 1.00 98.81 105 ARG A C 1
ATOM 819 O O . ARG A 1 105 ? -12.624 0.202 -5.749 1.00 98.81 105 ARG A O 1
ATOM 826 N N . ARG A 1 106 ? -13.303 1.025 -7.742 1.00 98.81 106 ARG A N 1
ATOM 827 C CA . ARG A 1 106 ? -13.701 -0.272 -8.288 1.00 98.81 106 ARG A CA 1
ATOM 828 C C . ARG A 1 106 ? -13.502 -0.362 -9.795 1.00 98.81 106 ARG A C 1
ATOM 830 O O . ARG A 1 106 ? -13.868 0.572 -10.496 1.00 98.81 106 ARG A O 1
ATOM 837 N N . ASP A 1 107 ? -13.030 -1.521 -10.256 1.00 98.69 107 ASP A N 1
ATOM 838 C CA . ASP A 1 107 ? -12.968 -1.903 -11.676 1.00 98.69 107 ASP A CA 1
ATOM 839 C C . ASP A 1 107 ? -12.191 -0.885 -12.534 1.00 98.69 107 ASP A C 1
ATOM 841 O O . ASP A 1 107 ? -12.563 -0.589 -13.670 1.00 98.69 107 ASP A O 1
ATOM 845 N N . GLU A 1 108 ? -11.118 -0.321 -11.976 1.00 98.69 108 GLU A N 1
ATOM 846 C CA . GLU A 1 108 ? -10.332 0.730 -12.620 1.00 98.69 108 GLU A CA 1
ATOM 847 C C . GLU A 1 108 ? -8.823 0.533 -12.445 1.00 98.69 108 GLU A C 1
ATOM 849 O O . GLU A 1 108 ? -8.350 -0.149 -11.531 1.00 98.69 108 GLU A O 1
ATOM 854 N N . VAL A 1 109 ? -8.066 1.161 -13.344 1.00 98.88 109 VAL A N 1
ATOM 855 C CA . VAL A 1 109 ? -6.610 1.275 -13.257 1.00 98.88 109 VAL A CA 1
ATOM 856 C C . VAL A 1 109 ? -6.281 2.690 -12.801 1.00 98.88 109 VAL A C 1
ATOM 858 O O . VAL A 1 109 ? -6.687 3.658 -13.444 1.00 98.88 109 VAL A O 1
ATOM 861 N N . ILE A 1 110 ? -5.540 2.808 -11.704 1.00 98.81 110 ILE A N 1
ATOM 862 C CA . ILE A 1 110 ? -5.136 4.079 -11.104 1.00 98.81 110 ILE A CA 1
ATOM 863 C C . ILE A 1 110 ? -3.616 4.162 -11.168 1.00 98.81 110 ILE A C 1
ATOM 865 O O . ILE A 1 110 ? -2.925 3.248 -10.729 1.00 98.81 110 ILE A O 1
ATOM 869 N N . ILE A 1 111 ? -3.092 5.264 -11.698 1.00 98.75 111 ILE A N 1
ATOM 870 C CA . ILE A 1 111 ? -1.656 5.551 -11.721 1.00 98.75 111 ILE A CA 1
ATOM 871 C C . ILE A 1 111 ? -1.434 6.788 -10.860 1.00 98.75 111 ILE A C 1
ATOM 873 O O . ILE A 1 111 ? -1.937 7.862 -11.190 1.00 98.75 111 ILE A O 1
ATOM 877 N N . LEU A 1 112 ? -0.703 6.634 -9.760 1.00 98.56 112 LEU A N 1
ATOM 878 C CA . LEU A 1 112 ? -0.386 7.729 -8.853 1.00 98.56 112 LEU A CA 1
ATOM 879 C C . LEU A 1 112 ? 0.993 8.298 -9.155 1.00 98.56 112 LEU A C 1
ATOM 881 O O . LEU A 1 112 ? 1.961 7.554 -9.293 1.00 98.56 112 LEU A O 1
ATOM 885 N N . MET A 1 113 ? 1.054 9.625 -9.234 1.00 98.00 113 MET A N 1
ATOM 886 C CA . MET A 1 113 ? 2.292 10.410 -9.320 1.00 98.00 113 MET A CA 1
ATOM 887 C C . MET A 1 113 ? 2.621 11.122 -7.997 1.00 98.00 113 MET A C 1
ATOM 889 O O . MET A 1 113 ? 3.676 11.727 -7.880 1.00 98.00 113 MET A O 1
ATOM 893 N N . GLY A 1 114 ? 1.738 11.006 -7.001 1.00 98.19 114 GLY A N 1
ATOM 894 C CA . GLY A 1 114 ? 1.948 11.444 -5.624 1.00 98.19 114 GLY A CA 1
ATOM 895 C C . GLY A 1 114 ? 1.709 10.304 -4.634 1.00 98.19 114 GLY A C 1
ATOM 896 O O . GLY A 1 114 ? 1.367 9.178 -5.016 1.00 98.19 114 GLY A O 1
ATOM 897 N N . ASN A 1 115 ? 1.885 10.590 -3.348 1.00 98.75 115 ASN A N 1
ATOM 898 C CA . ASN A 1 115 ? 1.654 9.617 -2.286 1.00 98.75 115 ASN A CA 1
ATOM 899 C C . ASN A 1 115 ? 0.169 9.257 -2.179 1.00 98.75 115 ASN A C 1
ATOM 901 O O . ASN A 1 115 ? -0.711 10.086 -2.411 1.00 98.75 115 ASN A O 1
ATOM 905 N N . LEU A 1 116 ? -0.115 8.035 -1.735 1.00 98.81 116 LEU A N 1
ATOM 906 C CA . LEU A 1 116 ? -1.434 7.662 -1.233 1.00 98.81 116 LEU A CA 1
ATOM 907 C C . LEU A 1 116 ? -1.412 7.745 0.290 1.00 98.81 116 LEU A C 1
ATOM 909 O O . LEU A 1 116 ? -0.730 6.953 0.937 1.00 98.81 116 LEU A O 1
ATOM 913 N N . ILE A 1 117 ? -2.170 8.674 0.868 1.00 98.88 117 ILE A N 1
ATOM 914 C CA . ILE A 1 117 ? -2.190 8.906 2.315 1.00 98.88 117 ILE A CA 1
ATOM 915 C C . ILE A 1 117 ? -3.604 8.680 2.840 1.00 98.88 117 ILE A C 1
ATOM 917 O O . ILE A 1 117 ? -4.516 9.453 2.558 1.00 98.88 117 ILE A O 1
ATOM 921 N N . VAL A 1 118 ? -3.791 7.636 3.645 1.00 98.81 118 VAL A N 1
ATOM 922 C CA . VAL A 1 118 ? -5.030 7.429 4.400 1.00 98.81 118 VAL A CA 1
ATOM 923 C C . VAL A 1 118 ? -4.851 8.045 5.780 1.00 98.81 118 VAL A C 1
ATOM 925 O O . VAL A 1 118 ? -4.144 7.494 6.622 1.00 98.81 118 VAL A O 1
ATOM 928 N N . GLU A 1 119 ? -5.462 9.209 5.985 1.00 98.62 119 GLU A N 1
ATOM 929 C CA . GLU A 1 119 ? -5.404 9.958 7.241 1.00 98.62 119 GLU A CA 1
ATOM 930 C C . GLU A 1 119 ? -6.256 9.299 8.336 1.00 98.62 119 GLU A C 1
ATOM 932 O O . GLU A 1 119 ? -7.042 8.378 8.091 1.00 98.62 119 GLU A O 1
ATOM 937 N N . SER A 1 120 ? -6.123 9.798 9.566 1.00 98.12 120 SER A N 1
ATOM 938 C CA . SER A 1 120 ? -6.956 9.357 10.688 1.00 98.12 120 SER A CA 1
ATOM 939 C C . SER A 1 120 ? -8.448 9.548 10.384 1.00 98.12 120 SER A C 1
ATOM 941 O O . SER A 1 120 ? -8.870 10.628 9.971 1.00 98.12 120 SER A O 1
ATOM 943 N N . GLY A 1 121 ? -9.254 8.496 10.560 1.00 97.94 121 GLY A N 1
ATOM 944 C CA . GLY A 1 121 ? -10.675 8.488 10.186 1.00 97.94 121 GLY A CA 1
ATOM 945 C C . GLY A 1 121 ? -10.947 8.266 8.691 1.00 97.94 121 GLY A C 1
ATOM 946 O O . GLY A 1 121 ? -12.088 7.985 8.318 1.00 97.94 121 GLY A O 1
ATOM 947 N N . GLY A 1 122 ? -9.913 8.320 7.847 1.00 98.81 122 GLY A N 1
ATOM 948 C CA . GLY A 1 122 ? -9.972 7.929 6.446 1.00 98.81 122 GLY A CA 1
ATOM 949 C C . GLY A 1 122 ? -10.138 6.419 6.283 1.00 98.81 122 GLY A C 1
ATOM 950 O O . GLY A 1 122 ? -9.599 5.617 7.049 1.00 98.81 122 GLY A O 1
ATOM 951 N N . ASN A 1 123 ? -10.898 6.013 5.271 1.00 98.88 123 ASN A N 1
ATOM 952 C CA . ASN A 1 123 ? -11.190 4.614 4.992 1.00 98.88 123 ASN A CA 1
ATOM 953 C C . ASN A 1 123 ? -11.288 4.386 3.485 1.00 98.88 123 ASN A C 1
ATOM 955 O O . ASN A 1 123 ? -12.319 4.659 2.866 1.00 98.88 1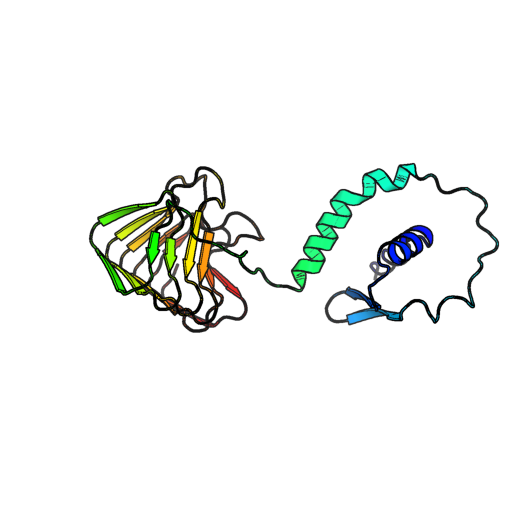23 ASN A O 1
ATOM 959 N N . LEU A 1 124 ? -10.211 3.859 2.910 1.00 98.94 124 LEU A N 1
ATOM 960 C CA . LEU A 1 124 ? -10.133 3.528 1.496 1.00 98.94 124 LEU A CA 1
ATOM 961 C C . LEU A 1 124 ? -10.435 2.048 1.276 1.00 98.94 124 LEU A C 1
ATOM 963 O O . LEU A 1 124 ? -9.902 1.168 1.954 1.00 98.94 124 LEU A O 1
ATOM 967 N N . THR A 1 125 ? -11.282 1.771 0.291 1.00 98.94 125 THR A N 1
ATOM 968 C CA . THR A 1 125 ? -11.562 0.417 -0.183 1.00 98.94 125 THR A CA 1
ATOM 969 C C . THR A 1 125 ? -11.295 0.316 -1.682 1.00 98.94 125 THR A C 1
ATOM 971 O O . THR A 1 125 ? -11.958 0.975 -2.479 1.00 98.94 125 THR A O 1
ATOM 974 N N . LEU A 1 126 ? -10.339 -0.525 -2.069 1.00 98.94 126 LEU A N 1
ATOM 975 C CA . LEU A 1 126 ? -9.995 -0.838 -3.455 1.00 98.94 126 LEU A CA 1
ATOM 976 C C . LEU A 1 126 ? -10.546 -2.224 -3.800 1.00 98.94 126 LEU A C 1
ATOM 978 O O . LEU A 1 126 ? -10.266 -3.192 -3.088 1.00 98.94 126 LEU A O 1
ATOM 982 N N . ILE A 1 127 ? -11.364 -2.328 -4.850 1.00 98.94 127 ILE A N 1
ATOM 983 C CA . ILE A 1 127 ? -11.969 -3.602 -5.262 1.00 98.94 127 ILE A CA 1
ATOM 984 C C . ILE A 1 127 ? -11.773 -3.831 -6.753 1.00 98.94 127 ILE A C 1
ATOM 986 O O . ILE A 1 127 ? -12.351 -3.102 -7.551 1.00 98.94 127 ILE A O 1
ATOM 990 N N . ASN A 1 128 ? -11.064 -4.892 -7.136 1.00 98.81 128 ASN A N 1
ATOM 991 C CA . ASN A 1 128 ? -10.746 -5.139 -8.545 1.00 98.81 128 ASN A CA 1
ATOM 992 C C . ASN A 1 128 ? -10.062 -3.926 -9.198 1.00 98.81 128 ASN A C 1
ATOM 994 O O . ASN A 1 128 ? -10.453 -3.471 -10.269 1.00 98.81 128 ASN A O 1
ATOM 998 N N . VAL A 1 129 ? -9.097 -3.349 -8.480 1.00 98.94 129 VAL A N 1
ATOM 999 C CA . VAL A 1 129 ? -8.319 -2.186 -8.914 1.00 98.94 129 VAL A CA 1
ATOM 1000 C C . VAL A 1 129 ? -6.894 -2.622 -9.224 1.00 98.94 129 VAL A C 1
ATOM 1002 O O . VAL A 1 129 ? -6.317 -3.426 -8.492 1.00 98.94 129 VAL A O 1
ATOM 1005 N N . THR A 1 130 ? -6.299 -2.043 -10.261 1.00 98.88 130 THR A N 1
ATOM 1006 C CA . THR A 1 130 ? -4.842 -2.053 -10.436 1.00 98.88 130 THR A CA 1
ATOM 1007 C C . THR A 1 130 ? -4.310 -0.677 -10.057 1.00 98.88 130 THR A C 1
ATOM 1009 O O . THR A 1 130 ? -4.590 0.302 -10.745 1.00 98.88 130 THR A O 1
ATOM 1012 N N . LEU A 1 131 ? -3.580 -0.592 -8.948 1.00 98.88 131 LEU A N 1
ATOM 1013 C CA . LEU A 1 131 ? -2.946 0.632 -8.471 1.00 98.88 131 LEU A CA 1
ATOM 1014 C C . LEU A 1 131 ? -1.451 0.590 -8.787 1.00 98.88 131 LEU A C 1
ATOM 1016 O O . LEU A 1 131 ? -0.727 -0.248 -8.249 1.00 98.88 131 LEU A O 1
ATOM 1020 N N . TYR A 1 132 ? -0.998 1.522 -9.617 1.0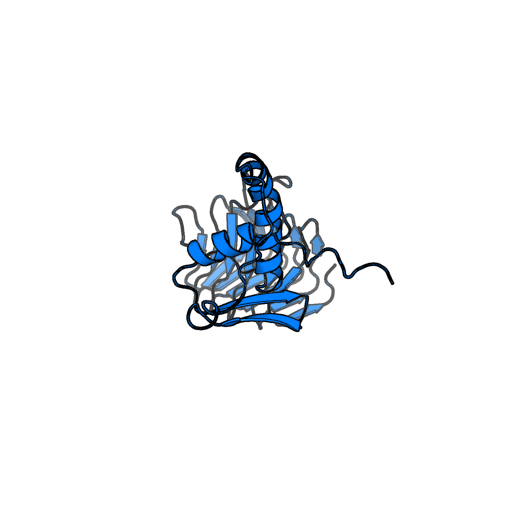0 98.88 132 TYR A N 1
ATOM 1021 C CA . TYR A 1 132 ? 0.409 1.718 -9.928 1.00 98.88 132 TYR A CA 1
ATOM 1022 C C . TYR A 1 132 ? 0.978 2.943 -9.218 1.00 98.88 132 TYR A C 1
ATOM 1024 O O . TYR A 1 132 ? 0.439 4.044 -9.345 1.00 98.88 132 TYR A O 1
ATOM 1032 N N . MET A 1 133 ? 2.111 2.760 -8.544 1.00 98.69 133 MET A N 1
ATOM 1033 C CA . MET A 1 133 ? 2.924 3.852 -8.007 1.00 98.69 133 MET A CA 1
ATOM 1034 C C . MET A 1 133 ? 3.986 4.237 -9.039 1.00 98.69 133 MET A C 1
ATOM 1036 O O . MET A 1 133 ? 4.866 3.434 -9.354 1.00 98.69 133 MET A O 1
ATOM 1040 N N . LYS A 1 134 ? 3.893 5.442 -9.605 1.00 98.44 134 LYS A N 1
ATOM 1041 C CA . LYS A 1 134 ? 4.789 5.906 -10.669 1.00 98.44 134 LYS A CA 1
ATOM 1042 C C . LYS A 1 134 ? 5.976 6.684 -10.105 1.00 98.44 134 LYS A C 1
ATOM 1044 O O . LYS A 1 134 ? 6.015 7.906 -10.200 1.00 98.44 134 LYS A O 1
ATOM 1049 N N . CYS A 1 135 ? 6.929 5.947 -9.545 1.00 97.00 135 CYS A N 1
ATOM 1050 C CA . CYS A 1 135 ? 8.222 6.478 -9.122 1.00 97.00 135 CYS A CA 1
ATOM 1051 C C . CYS A 1 135 ? 9.178 6.666 -10.319 1.00 97.00 135 CYS A C 1
ATOM 1053 O O . CYS A 1 135 ? 9.149 5.896 -11.279 1.00 97.00 135 CYS A O 1
ATOM 1055 N N . TYR A 1 136 ? 10.064 7.652 -10.221 1.00 97.06 136 TYR A N 1
ATOM 1056 C CA . TYR A 1 136 ? 11.219 7.905 -11.087 1.00 97.06 136 TYR A CA 1
ATOM 1057 C C . TYR A 1 136 ? 12.548 7.533 -10.415 1.00 97.06 136 TYR A C 1
ATOM 1059 O O . TYR A 1 136 ? 13.588 7.524 -11.069 1.00 97.06 136 TYR A O 1
ATOM 1067 N N . TYR A 1 137 ? 12.525 7.256 -9.110 1.00 97.38 137 TYR A N 1
ATOM 1068 C CA . TYR A 1 137 ? 13.623 6.677 -8.342 1.00 97.38 137 TYR A CA 1
ATOM 1069 C C . TYR A 1 137 ? 13.072 5.903 -7.137 1.00 97.38 137 TYR A C 1
ATOM 1071 O O . TYR A 1 137 ? 11.935 6.106 -6.710 1.00 97.38 137 TYR A O 1
ATOM 1079 N N . ASN A 1 138 ? 13.875 4.992 -6.588 1.00 96.69 138 ASN A N 1
ATOM 1080 C CA . ASN A 1 138 ? 13.475 4.183 -5.437 1.00 96.69 138 ASN A CA 1
ATOM 1081 C C . ASN A 1 138 ? 13.088 5.056 -4.236 1.00 96.69 138 ASN A C 1
ATOM 1083 O O . ASN A 1 138 ? 13.841 5.942 -3.840 1.00 96.69 138 ASN A O 1
ATOM 1087 N N . GLY A 1 139 ? 11.927 4.774 -3.648 1.00 92.88 139 GLY A N 1
ATOM 1088 C CA . GLY A 1 139 ? 11.466 5.428 -2.425 1.00 92.88 139 GLY A CA 1
ATOM 1089 C C . GLY A 1 139 ? 10.792 6.784 -2.607 1.00 92.88 139 GLY A C 1
ATOM 1090 O O . GLY A 1 139 ? 10.397 7.376 -1.607 1.00 92.88 139 GLY A O 1
ATOM 1091 N N . GLU A 1 140 ? 10.635 7.270 -3.843 1.00 95.75 140 GLU A N 1
ATOM 1092 C CA . GLU A 1 140 ? 10.018 8.575 -4.118 1.00 95.75 140 GLU A CA 1
ATOM 1093 C C . GLU A 1 140 ? 8.588 8.672 -3.576 1.00 95.75 140 GLU A C 1
ATOM 1095 O O . GLU A 1 140 ? 8.247 9.638 -2.894 1.00 95.75 140 GLU A O 1
ATOM 1100 N N . LEU A 1 141 ? 7.761 7.665 -3.871 1.00 98.06 141 LEU A N 1
ATOM 1101 C CA . LEU A 1 141 ? 6.352 7.642 -3.496 1.00 98.06 141 LEU A CA 1
ATOM 1102 C C . LEU A 1 141 ? 6.066 6.583 -2.441 1.00 98.06 141 LEU A C 1
ATOM 1104 O O . LEU A 1 141 ? 6.686 5.515 -2.390 1.00 98.06 141 LEU A O 1
ATOM 1108 N N . GLN A 1 142 ? 5.061 6.876 -1.623 1.00 98.19 142 GLN A N 1
ATOM 1109 C CA . GLN A 1 142 ? 4.643 6.024 -0.525 1.00 98.19 142 GLN A CA 1
ATOM 1110 C C . GLN A 1 142 ? 3.135 5.791 -0.538 1.00 98.19 142 GLN A C 1
ATOM 1112 O O . GLN A 1 142 ? 2.337 6.681 -0.843 1.00 98.19 142 GLN A O 1
ATOM 1117 N N . ILE A 1 143 ? 2.743 4.595 -0.116 1.00 98.81 143 ILE A N 1
ATOM 1118 C CA . ILE A 1 143 ? 1.410 4.320 0.402 1.00 98.81 143 ILE A CA 1
ATOM 1119 C C . ILE A 1 143 ? 1.515 4.348 1.927 1.00 98.81 143 ILE A C 1
ATOM 1121 O O . ILE A 1 143 ? 2.208 3.527 2.529 1.00 98.81 143 ILE A O 1
ATOM 1125 N N . ARG A 1 144 ? 0.834 5.302 2.560 1.00 98.62 144 ARG A N 1
ATOM 1126 C CA . ARG A 1 144 ? 0.878 5.542 4.004 1.00 98.62 144 ARG A CA 1
ATOM 1127 C C . ARG A 1 144 ? -0.522 5.423 4.587 1.00 98.62 144 ARG A C 1
ATOM 1129 O O . ARG A 1 144 ? -1.380 6.266 4.334 1.00 98.62 144 ARG A O 1
ATOM 1136 N N . VAL A 1 145 ? -0.752 4.402 5.406 1.00 98.75 145 VAL A N 1
ATOM 1137 C CA . VAL A 1 145 ? -1.955 4.318 6.242 1.00 98.75 145 VAL A CA 1
ATOM 1138 C C . VAL A 1 145 ? -1.579 4.820 7.624 1.00 98.75 145 VAL A C 1
ATOM 1140 O O . VAL A 1 145 ? -0.903 4.116 8.375 1.00 98.75 145 VAL A O 1
ATOM 1143 N N . LYS A 1 146 ? -1.974 6.058 7.926 1.00 98.44 146 LYS A N 1
ATOM 1144 C CA . LYS A 1 146 ? -1.660 6.716 9.193 1.00 98.44 146 LYS A CA 1
ATOM 1145 C C . LYS A 1 146 ? -2.478 6.136 10.340 1.00 98.44 146 LYS A C 1
ATOM 1147 O O . LYS A 1 146 ? -3.488 5.460 10.131 1.00 98.44 146 LYS A O 1
ATOM 1152 N N . SER A 1 147 ? -2.047 6.420 11.566 1.00 97.56 147 SER A N 1
ATOM 1153 C CA . SER A 1 147 ? -2.768 6.024 12.778 1.00 97.56 147 SER A CA 1
ATOM 1154 C C . SER A 1 147 ? -4.256 6.425 12.743 1.00 97.56 147 SER A C 1
ATOM 1156 O O . SER A 1 147 ? -4.613 7.572 12.458 1.00 97.56 147 SER A O 1
ATOM 1158 N N . GLY A 1 148 ? -5.148 5.461 12.996 1.00 98.19 148 GLY A N 1
ATOM 1159 C CA . GLY A 1 148 ? -6.604 5.618 12.882 1.00 98.19 148 GLY A CA 1
ATOM 1160 C C . GLY A 1 148 ? -7.167 5.558 11.453 1.00 98.19 148 GLY A C 1
ATOM 1161 O O . GLY A 1 148 ? -8.384 5.650 11.283 1.00 98.19 148 GLY A O 1
ATOM 1162 N N . GLY A 1 149 ? -6.321 5.408 10.432 1.00 98.81 149 GLY A N 1
ATOM 1163 C CA . GLY A 1 149 ? -6.721 5.180 9.045 1.00 98.81 149 GLY A CA 1
ATOM 1164 C C . GLY A 1 149 ? -7.046 3.711 8.758 1.00 98.81 149 GLY A C 1
ATOM 1165 O O . GLY A 1 149 ? -6.624 2.797 9.476 1.00 98.81 149 GLY A O 1
ATOM 1166 N N . ARG A 1 150 ? -7.803 3.461 7.685 1.00 98.94 150 ARG A N 1
ATOM 1167 C CA . ARG A 1 150 ? -8.171 2.111 7.241 1.00 98.94 150 ARG A CA 1
ATOM 1168 C C . ARG A 1 150 ? -7.970 1.919 5.742 1.00 98.94 150 ARG A C 1
ATOM 1170 O O . ARG A 1 150 ? -8.484 2.690 4.937 1.00 98.94 150 ARG A O 1
ATOM 1177 N N . LEU A 1 151 ? -7.304 0.830 5.373 1.00 98.94 151 LEU A N 1
ATOM 1178 C CA . LEU A 1 151 ? -7.123 0.422 3.984 1.00 98.94 151 LEU A CA 1
ATOM 1179 C C . LEU A 1 151 ? -7.607 -1.015 3.777 1.00 98.94 151 LEU A C 1
ATOM 1181 O O . LEU A 1 151 ? -7.143 -1.946 4.438 1.00 98.94 151 LEU A O 1
ATOM 1185 N N . ASN A 1 152 ? -8.537 -1.183 2.838 1.00 98.88 152 ASN A N 1
ATOM 1186 C CA . ASN A 1 152 ? -9.065 -2.476 2.419 1.00 98.88 152 ASN A CA 1
ATOM 1187 C C . ASN A 1 152 ? -8.756 -2.697 0.936 1.00 98.88 152 ASN A C 1
ATOM 1189 O O . ASN A 1 152 ? -9.136 -1.886 0.096 1.00 98.88 152 ASN A O 1
ATOM 1193 N N . ILE A 1 153 ? -8.106 -3.808 0.614 1.00 98.94 153 ILE A N 1
ATOM 1194 C CA . ILE A 1 153 ? -7.678 -4.177 -0.735 1.00 98.94 153 ILE A CA 1
ATOM 1195 C C . ILE A 1 153 ? -8.268 -5.550 -1.042 1.00 98.94 153 ILE A C 1
ATOM 1197 O O . ILE A 1 153 ? -7.991 -6.524 -0.342 1.00 98.94 153 ILE A O 1
ATOM 1201 N N . LEU A 1 154 ? -9.135 -5.628 -2.049 1.00 98.88 154 LEU A N 1
ATOM 1202 C CA . LEU A 1 154 ? -9.843 -6.855 -2.404 1.00 98.88 154 LEU A CA 1
ATOM 1203 C C . LEU A 1 154 ? -9.698 -7.129 -3.897 1.00 98.88 154 LEU A C 1
ATOM 1205 O O . LEU A 1 154 ? -10.052 -6.272 -4.710 1.00 98.88 154 LEU A O 1
ATOM 1209 N N . ARG A 1 155 ? -9.239 -8.330 -4.265 1.00 98.88 155 ARG A N 1
ATOM 1210 C CA . ARG A 1 155 ? -9.045 -8.733 -5.670 1.00 98.88 155 ARG A CA 1
ATOM 1211 C C . ARG A 1 155 ? -8.287 -7.699 -6.500 1.00 98.88 155 ARG A C 1
ATOM 1213 O O . ARG A 1 155 ? -8.679 -7.423 -7.621 1.00 98.88 155 ARG A O 1
ATOM 1220 N N . SER A 1 156 ? -7.302 -7.036 -5.908 1.00 98.94 156 SER A N 1
ATOM 1221 C CA . SER A 1 156 ? -6.622 -5.890 -6.514 1.00 98.94 156 SER A CA 1
ATOM 1222 C C . SER A 1 156 ? -5.129 -6.159 -6.648 1.00 98.94 156 SER A C 1
ATOM 1224 O O . SER A 1 156 ? -4.577 -6.982 -5.921 1.00 98.94 156 SER A O 1
ATOM 1226 N N . THR A 1 157 ? -4.472 -5.421 -7.531 1.00 98.88 157 THR A N 1
ATOM 1227 C CA . THR A 1 157 ? -3.017 -5.458 -7.710 1.00 98.88 157 THR A CA 1
ATOM 1228 C C . THR A 1 157 ? -2.443 -4.109 -7.313 1.00 98.88 157 THR A C 1
ATOM 1230 O O . THR A 1 157 ? -2.869 -3.086 -7.847 1.00 98.88 157 THR A O 1
ATOM 1233 N N . ILE A 1 158 ? -1.481 -4.101 -6.393 1.00 98.88 158 ILE A N 1
ATOM 1234 C CA . ILE A 1 158 ? -0.689 -2.922 -6.032 1.00 98.88 158 ILE A CA 1
ATOM 1235 C C . ILE A 1 158 ? 0.737 -3.156 -6.524 1.00 98.88 158 ILE A C 1
ATOM 1237 O O . ILE A 1 158 ? 1.360 -4.143 -6.135 1.00 98.88 158 ILE A O 1
ATOM 1241 N N . ALA A 1 159 ? 1.254 -2.283 -7.384 1.00 98.75 159 ALA A N 1
ATOM 1242 C CA . ALA A 1 159 ? 2.556 -2.503 -8.005 1.00 98.75 159 ALA A CA 1
ATOM 1243 C C . ALA A 1 159 ? 3.328 -1.206 -8.272 1.00 98.75 159 ALA A C 1
ATOM 1245 O O . ALA A 1 159 ? 2.745 -0.135 -8.458 1.00 98.75 159 ALA A O 1
ATOM 1246 N N . ALA A 1 160 ? 4.654 -1.318 -8.352 1.00 98.38 160 ALA A N 1
ATOM 1247 C CA . ALA A 1 160 ? 5.478 -0.289 -8.973 1.00 98.38 160 ALA A CA 1
ATOM 1248 C C . ALA A 1 160 ? 5.094 -0.170 -10.457 1.00 98.38 160 ALA A C 1
ATOM 1250 O O . ALA A 1 160 ? 4.865 -1.179 -11.128 1.00 98.38 160 ALA A O 1
ATOM 1251 N N . TYR A 1 161 ? 4.984 1.057 -10.968 1.00 98.44 161 TYR A N 1
ATOM 1252 C CA . TYR A 1 161 ? 4.724 1.281 -12.393 1.00 98.44 161 TYR A CA 1
ATOM 1253 C C . TYR A 1 161 ? 5.928 0.868 -13.249 1.00 98.44 161 TYR A C 1
ATOM 1255 O O . TYR A 1 161 ? 5.770 0.251 -14.299 1.00 98.44 161 TYR A O 1
ATOM 1263 N N . ASP A 1 162 ? 7.125 1.223 -12.783 1.00 97.12 162 ASP A N 1
ATOM 1264 C CA . ASP A 1 162 ? 8.407 0.822 -13.348 1.00 97.12 162 ASP A CA 1
ATOM 1265 C C . ASP A 1 162 ? 9.091 -0.132 -12.352 1.00 97.12 162 ASP A C 1
ATOM 1267 O O . ASP A 1 162 ? 9.367 0.290 -11.227 1.00 97.12 162 ASP A O 1
ATOM 1271 N N . PRO A 1 163 ? 9.350 -1.405 -12.708 1.00 91.94 163 PRO A N 1
ATOM 1272 C CA . PRO A 1 163 ? 9.960 -2.382 -11.801 1.00 91.94 163 PRO A CA 1
ATOM 1273 C C . PRO A 1 163 ? 11.337 -1.977 -11.251 1.00 91.94 163 PRO A C 1
ATOM 1275 O O . PRO A 1 163 ? 11.738 -2.465 -10.191 1.00 91.94 163 PRO A O 1
ATOM 1278 N N . GLU A 1 164 ? 12.047 -1.079 -11.941 1.00 95.50 164 GLU A N 1
ATOM 1279 C CA . GLU A 1 164 ? 13.349 -0.561 -11.504 1.00 95.50 164 GLU A CA 1
ATOM 1280 C C . GLU A 1 164 ? 13.221 0.554 -10.447 1.00 95.50 164 GLU A C 1
ATOM 1282 O O . GLU A 1 164 ? 14.192 0.860 -9.752 1.00 95.50 164 GLU A O 1
ATOM 1287 N N . HIS A 1 165 ? 12.026 1.141 -10.288 1.00 96.44 165 HIS A N 1
ATOM 1288 C CA . HIS A 1 165 ? 11.746 2.249 -9.372 1.00 96.44 165 HIS A CA 1
ATOM 1289 C C . HIS A 1 165 ? 10.638 1.883 -8.379 1.00 96.44 165 HIS A C 1
ATOM 1291 O O . HIS A 1 165 ? 9.439 2.029 -8.622 1.00 96.44 165 HIS A O 1
ATOM 1297 N N . ARG A 1 166 ? 11.070 1.411 -7.215 1.00 97.75 166 ARG A N 1
ATOM 1298 C CA . ARG A 1 166 ? 10.229 0.838 -6.164 1.00 97.75 166 ARG A CA 1
ATOM 1299 C C . ARG A 1 166 ? 9.613 1.908 -5.266 1.00 97.75 166 ARG A C 1
ATOM 1301 O O . ARG A 1 166 ? 10.183 2.981 -5.070 1.00 97.75 166 ARG A O 1
ATOM 1308 N N . PHE A 1 167 ? 8.459 1.601 -4.681 1.00 98.50 167 PHE A N 1
ATOM 1309 C CA . PHE A 1 167 ? 7.733 2.487 -3.760 1.00 98.50 167 PHE A CA 1
ATOM 1310 C C . PHE A 1 167 ? 7.779 1.960 -2.320 1.00 98.50 167 PHE A C 1
ATOM 1312 O O . PHE A 1 167 ? 8.182 0.822 -2.078 1.00 98.50 167 PHE A O 1
ATOM 1319 N N . LEU A 1 168 ? 7.355 2.778 -1.358 1.00 98.31 168 LEU A N 1
ATOM 1320 C CA . LEU A 1 168 ? 7.269 2.395 0.056 1.00 98.31 168 LEU A CA 1
ATOM 1321 C C . LEU A 1 168 ? 5.824 2.120 0.473 1.00 98.31 168 LEU A C 1
ATOM 1323 O O . LEU A 1 168 ? 4.905 2.792 0.006 1.00 98.31 168 LEU A O 1
ATOM 1327 N N . PHE A 1 169 ? 5.608 1.179 1.393 1.00 98.56 169 PHE A N 1
ATOM 1328 C CA . PHE A 1 169 ? 4.268 0.862 1.887 1.00 98.56 169 PHE A CA 1
ATOM 1329 C C . PHE A 1 169 ? 4.264 0.666 3.403 1.00 98.56 169 PHE A C 1
ATOM 1331 O O . PHE A 1 169 ? 4.735 -0.341 3.929 1.00 98.56 169 PHE A O 1
ATOM 1338 N N . TYR A 1 170 ? 3.684 1.642 4.101 1.00 98.44 170 TYR A N 1
ATOM 1339 C CA . TYR A 1 170 ? 3.672 1.726 5.554 1.00 98.44 170 TYR A CA 1
ATOM 1340 C C . TYR A 1 170 ? 2.254 1.659 6.123 1.00 98.44 170 TYR A C 1
ATOM 1342 O O . TYR A 1 170 ? 1.406 2.509 5.838 1.00 98.44 170 TYR A O 1
ATOM 1350 N N . ILE A 1 171 ? 2.031 0.679 6.998 1.00 98.50 171 ILE A N 1
ATOM 1351 C CA . ILE A 1 171 ? 0.823 0.533 7.814 1.00 98.50 171 ILE A CA 1
ATOM 1352 C C . ILE A 1 171 ? 1.168 0.901 9.263 1.00 98.50 171 ILE A C 1
ATOM 1354 O O . ILE A 1 171 ? 1.766 0.099 9.980 1.00 98.50 171 ILE A O 1
ATOM 1358 N N . GLU A 1 172 ? 0.828 2.116 9.697 1.00 97.75 172 GLU A N 1
ATOM 1359 C CA . GLU A 1 172 ? 1.189 2.643 11.024 1.00 97.75 172 GLU A CA 1
ATOM 1360 C C . GLU A 1 172 ? 0.441 1.980 12.182 1.00 97.75 172 GLU A C 1
ATOM 1362 O O . GLU A 1 172 ? -0.577 1.316 11.991 1.00 97.75 172 GLU A O 1
ATOM 1367 N N . ASN A 1 173 ? 0.924 2.197 13.407 1.00 96.44 173 ASN A N 1
ATOM 1368 C CA . ASN A 1 173 ? 0.236 1.775 14.623 1.00 96.44 173 ASN A CA 1
ATOM 1369 C C . ASN A 1 173 ? -1.201 2.313 14.684 1.00 96.44 173 ASN A C 1
ATOM 1371 O O . ASN A 1 173 ? -1.495 3.415 14.227 1.00 96.44 173 ASN A O 1
ATOM 1375 N N . ASP A 1 174 ? -2.098 1.523 15.272 1.00 97.00 174 ASP A N 1
ATOM 1376 C CA . ASP A 1 174 ? -3.524 1.847 15.434 1.00 97.00 174 ASP A CA 1
ATOM 1377 C C . ASP A 1 174 ? -4.291 2.090 14.115 1.00 97.00 174 ASP A C 1
ATOM 1379 O O . ASP A 1 174 ? -5.412 2.600 14.123 1.00 97.00 174 ASP A O 1
ATOM 1383 N N . SER A 1 175 ? -3.715 1.715 12.969 1.00 98.44 175 SER A N 1
ATOM 1384 C CA . SER A 1 175 ? -4.418 1.642 11.683 1.00 98.44 175 SER A CA 1
ATOM 1385 C C . SER A 1 175 ? -5.045 0.260 11.457 1.00 98.44 175 SER A C 1
ATOM 1387 O O . SER A 1 175 ? -4.735 -0.703 12.159 1.00 98.44 175 SER A O 1
ATOM 1389 N N . VAL A 1 176 ? -5.927 0.135 10.464 1.00 98.81 176 VAL A N 1
ATOM 1390 C CA . VAL A 1 176 ? -6.523 -1.152 10.071 1.00 98.81 176 VAL A CA 1
ATOM 1391 C C . VAL A 1 176 ? -6.151 -1.488 8.635 1.00 98.81 176 VAL A C 1
ATOM 1393 O O . VAL A 1 176 ? -6.468 -0.729 7.718 1.00 98.81 176 VAL A O 1
ATOM 1396 N N . PHE A 1 177 ? -5.553 -2.662 8.426 1.00 98.81 177 PHE A N 1
ATOM 1397 C CA . PHE A 1 177 ? -5.157 -3.130 7.099 1.00 98.81 177 PHE A CA 1
ATOM 1398 C C . PHE A 1 177 ? -5.765 -4.487 6.766 1.00 98.81 177 PHE A C 1
ATOM 1400 O O . PHE A 1 177 ? -5.605 -5.460 7.504 1.00 98.81 177 PHE A O 1
ATOM 1407 N N . ARG A 1 178 ? -6.467 -4.562 5.635 1.00 98.81 178 ARG A N 1
ATOM 1408 C CA . ARG A 1 178 ? -7.109 -5.785 5.152 1.00 98.81 178 ARG A CA 1
ATOM 1409 C C . ARG A 1 178 ? -6.780 -5.997 3.682 1.00 98.81 178 ARG A C 1
ATOM 1411 O O . ARG A 1 178 ? -7.146 -5.167 2.859 1.00 98.81 178 ARG A O 1
ATOM 1418 N N . MET A 1 179 ? -6.149 -7.118 3.351 1.00 98.81 179 MET A N 1
ATOM 1419 C CA . MET A 1 179 ? -5.812 -7.479 1.974 1.00 98.81 179 MET A CA 1
ATOM 1420 C C . MET A 1 179 ? -6.278 -8.904 1.672 1.00 98.81 179 MET A C 1
ATOM 1422 O O . MET A 1 179 ? -5.937 -9.838 2.397 1.00 98.81 179 MET A O 1
ATOM 1426 N N . TYR A 1 180 ? -7.088 -9.074 0.629 1.00 98.88 180 TYR A N 1
ATOM 1427 C CA . TYR A 1 180 ? -7.708 -10.357 0.292 1.00 98.88 180 TYR A CA 1
ATOM 1428 C C . TYR A 1 180 ? -7.638 -10.641 -1.200 1.00 98.88 180 TYR A C 1
ATOM 1430 O O . TYR A 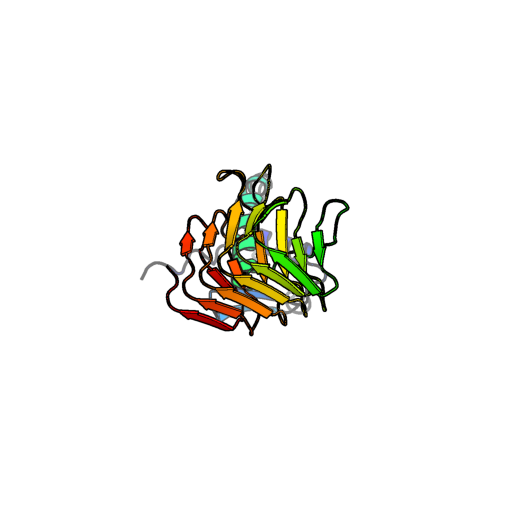1 180 ? -8.015 -9.780 -2.001 1.00 98.88 180 TYR A O 1
ATOM 1438 N N . ASP A 1 181 ? -7.218 -11.854 -1.557 1.00 98.81 181 ASP A N 1
ATOM 1439 C CA . ASP A 1 181 ? -7.185 -12.346 -2.940 1.00 98.81 181 ASP A CA 1
ATOM 1440 C C . ASP A 1 181 ? -6.461 -11.356 -3.876 1.00 98.81 181 ASP A C 1
ATOM 1442 O O . ASP A 1 181 ? -6.938 -11.067 -4.966 1.00 98.81 181 ASP A O 1
ATOM 1446 N N . SER A 1 182 ? -5.391 -10.723 -3.389 1.00 98.88 182 SER A N 1
ATOM 1447 C CA . SER A 1 182 ? -4.769 -9.538 -3.998 1.00 98.88 182 SER A CA 1
ATOM 1448 C C . SER A 1 182 ? -3.262 -9.706 -4.142 1.00 98.88 182 SER A C 1
ATOM 1450 O O . SER A 1 182 ? -2.661 -10.588 -3.533 1.00 98.88 182 SER A O 1
ATOM 1452 N N . GLU A 1 183 ? -2.633 -8.810 -4.887 1.00 98.81 183 GLU A N 1
ATOM 1453 C CA . GLU A 1 183 ? -1.210 -8.891 -5.199 1.00 98.81 183 GLU A CA 1
ATOM 1454 C C . GLU A 1 183 ? -0.453 -7.622 -4.793 1.00 98.81 183 GLU A C 1
ATOM 1456 O O . GLU A 1 183 ? -0.995 -6.516 -4.889 1.00 98.81 183 GLU A O 1
ATOM 1461 N N . LEU A 1 184 ? 0.791 -7.787 -4.331 1.00 98.69 1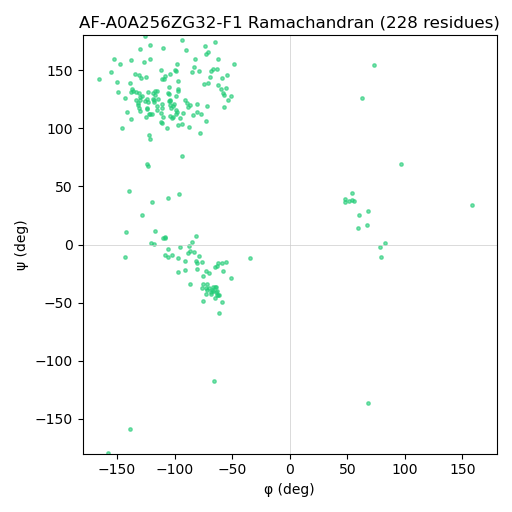84 LEU A N 1
ATOM 1462 C CA . LEU A 1 184 ? 1.718 -6.700 -4.005 1.00 98.69 184 LEU A CA 1
ATOM 1463 C C . LEU A 1 184 ? 3.096 -6.958 -4.625 1.00 98.69 184 LEU A C 1
ATOM 1465 O O . LEU A 1 184 ? 3.747 -7.946 -4.270 1.00 98.69 184 LEU A O 1
ATOM 1469 N N . HIS A 1 185 ? 3.557 -6.020 -5.459 1.00 98.31 185 HIS A N 1
ATOM 1470 C CA . HIS A 1 185 ? 4.813 -6.129 -6.211 1.00 98.31 185 HIS A CA 1
ATOM 1471 C C . HIS A 1 185 ? 5.660 -4.856 -6.165 1.00 98.31 185 HIS A C 1
ATOM 1473 O O . HIS A 1 185 ? 5.115 -3.756 -6.197 1.00 98.31 185 HIS A O 1
ATOM 1479 N N . GLY A 1 186 ? 6.991 -4.984 -6.175 1.00 97.00 186 GLY A N 1
ATOM 1480 C CA . GLY A 1 186 ? 7.906 -3.844 -6.349 1.00 97.00 186 GLY A CA 1
ATOM 1481 C C . GLY A 1 186 ? 7.937 -2.846 -5.181 1.00 97.00 186 GLY A C 1
ATOM 1482 O O . GLY A 1 186 ? 8.189 -1.660 -5.388 1.00 97.00 186 GLY A O 1
ATOM 1483 N N . CYS A 1 187 ? 7.664 -3.307 -3.960 1.00 96.31 187 CYS A N 1
ATOM 1484 C CA . CYS A 1 187 ? 7.682 -2.509 -2.735 1.00 96.31 187 CYS A CA 1
ATOM 1485 C C . CYS A 1 187 ? 9.012 -2.660 -1.979 1.00 96.31 187 CYS A C 1
ATOM 1487 O O . CYS A 1 187 ? 9.528 -3.773 -1.852 1.00 96.31 187 CYS A O 1
ATOM 1489 N N . GLY A 1 188 ? 9.524 -1.564 -1.416 1.00 96.69 188 GLY A N 1
ATOM 1490 C CA . GLY A 1 188 ? 10.778 -1.512 -0.655 1.00 96.69 188 GLY A CA 1
ATOM 1491 C C . GLY A 1 188 ? 12.027 -1.622 -1.531 1.00 96.69 188 GLY A C 1
ATOM 1492 O O . GLY A 1 188 ? 11.967 -2.212 -2.608 1.00 96.69 188 GLY A O 1
ATOM 1493 N N . TYR A 1 189 ? 13.168 -1.085 -1.091 1.00 95.12 189 TYR A N 1
ATOM 1494 C CA . TYR A 1 189 ? 14.387 -1.025 -1.916 1.00 95.12 189 TYR A CA 1
ATOM 1495 C C . TYR A 1 189 ? 15.728 -1.241 -1.199 1.00 95.12 189 TYR A C 1
ATOM 1497 O O . TYR A 1 189 ? 16.732 -1.406 -1.889 1.00 95.12 189 TYR A O 1
ATOM 1505 N N . ASP A 1 190 ? 15.780 -1.253 0.134 1.00 92.69 190 ASP A N 1
ATOM 1506 C CA . ASP A 1 190 ? 16.995 -1.582 0.890 1.00 92.69 190 ASP A CA 1
ATOM 1507 C C . ASP A 1 190 ? 16.663 -2.054 2.324 1.00 92.69 190 ASP A C 1
ATOM 1509 O O . ASP A 1 190 ? 15.500 -2.141 2.724 1.00 92.69 190 ASP A O 1
ATOM 1513 N N . ASP A 1 191 ? 17.689 -2.370 3.120 1.00 86.75 191 ASP A N 1
ATOM 1514 C CA . ASP A 1 191 ? 17.520 -2.902 4.479 1.00 86.75 191 ASP A CA 1
ATOM 1515 C C . ASP A 1 191 ? 16.829 -1.955 5.469 1.00 86.75 191 ASP A C 1
ATOM 1517 O O . ASP A 1 191 ? 16.362 -2.394 6.518 1.00 86.75 191 ASP A O 1
ATOM 1521 N N . LEU A 1 192 ? 16.787 -0.663 5.158 1.00 89.19 192 LEU A N 1
ATOM 1522 C CA . LEU A 1 192 ? 16.056 0.366 5.891 1.00 89.19 192 LEU A CA 1
ATOM 1523 C C . LEU A 1 192 ? 14.642 0.586 5.378 1.00 89.19 192 LEU A C 1
ATOM 1525 O O . LEU A 1 192 ? 13.796 1.111 6.097 1.00 89.19 192 LEU A O 1
ATOM 1529 N N . HIS A 1 193 ? 14.404 0.195 4.141 1.00 92.56 193 HIS A N 1
ATOM 1530 C CA . HIS A 1 193 ? 13.207 0.476 3.385 1.00 92.56 193 HIS A CA 1
ATOM 1531 C C . HIS A 1 193 ? 12.621 -0.856 2.911 1.00 92.56 193 HIS A C 1
ATOM 1533 O O . HIS A 1 193 ? 12.685 -1.164 1.715 1.00 92.56 193 HIS A O 1
ATOM 1539 N N . PRO A 1 194 ? 12.094 -1.678 3.844 1.00 93.88 194 PRO A N 1
ATOM 1540 C CA . PRO A 1 194 ? 11.526 -2.976 3.519 1.00 93.88 194 PRO A CA 1
ATOM 1541 C C . PRO A 1 194 ? 10.282 -2.816 2.636 1.00 93.88 194 PRO A C 1
ATOM 1543 O O . PRO A 1 194 ? 9.807 -1.705 2.405 1.00 93.88 194 PRO A O 1
ATOM 1546 N N . GLY A 1 195 ? 9.739 -3.938 2.165 1.00 94.56 195 GLY A N 1
ATOM 1547 C CA . GLY A 1 195 ? 8.519 -4.012 1.379 1.00 94.56 195 GLY A CA 1
ATOM 1548 C C . GLY A 1 195 ? 7.306 -3.578 2.189 1.00 94.56 195 GLY A C 1
ATOM 1549 O O . GLY A 1 195 ? 7.198 -2.431 2.614 1.00 94.56 195 GLY A O 1
ATOM 1550 N N . LEU A 1 196 ? 6.351 -4.477 2.411 1.00 97.62 196 LEU A N 1
ATOM 1551 C CA . LEU A 1 196 ? 5.198 -4.111 3.227 1.00 97.62 196 LEU A CA 1
ATOM 1552 C C . LEU A 1 196 ? 5.598 -4.014 4.700 1.00 97.62 196 LEU A C 1
ATOM 1554 O O . LEU A 1 196 ? 5.773 -5.033 5.368 1.00 97.62 196 LEU A O 1
ATOM 1558 N N . TRP A 1 197 ? 5.699 -2.799 5.225 1.00 97.75 197 TRP A N 1
ATOM 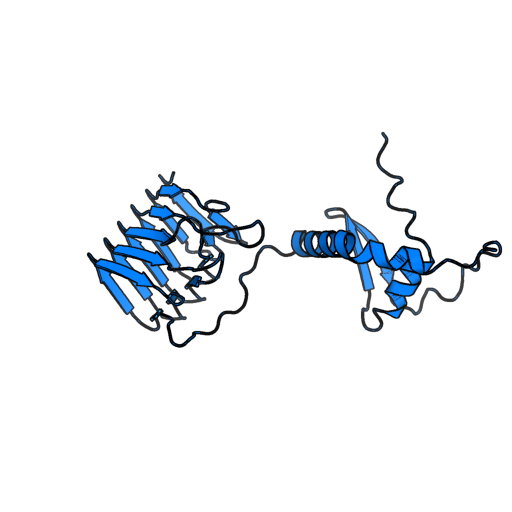1559 C CA . TRP A 1 197 ? 5.986 -2.552 6.632 1.00 97.75 197 TRP A CA 1
ATOM 1560 C C . TRP A 1 197 ? 4.685 -2.440 7.431 1.00 97.75 197 TRP A C 1
ATOM 1562 O O . TRP A 1 197 ? 3.814 -1.619 7.130 1.00 97.75 197 TRP A O 1
ATOM 1572 N N . ILE A 1 198 ? 4.551 -3.263 8.473 1.00 97.25 198 ILE A N 1
ATOM 1573 C CA . ILE A 1 198 ? 3.352 -3.346 9.308 1.00 97.25 198 ILE A CA 1
ATOM 1574 C C . ILE A 1 198 ? 3.704 -3.072 10.767 1.00 97.25 198 ILE A C 1
ATOM 1576 O O . ILE A 1 198 ? 4.340 -3.896 11.428 1.00 97.25 198 ILE A O 1
ATOM 1580 N N . GLY A 1 199 ? 3.206 -1.946 11.276 1.00 96.50 199 GLY A N 1
ATOM 1581 C CA . GLY A 1 199 ? 3.307 -1.509 12.669 1.00 96.50 199 GLY A CA 1
ATOM 1582 C C . GLY A 1 199 ? 1.995 -1.583 13.459 1.00 96.50 199 GLY A C 1
ATOM 1583 O O . GLY A 1 199 ? 1.948 -1.120 14.595 1.00 96.50 199 GLY A O 1
ATOM 1584 N N . THR A 1 200 ? 0.915 -2.130 12.885 1.00 96.62 200 THR A N 1
ATOM 1585 C CA . THR A 1 200 ? -0.399 -2.236 13.554 1.00 96.62 200 THR A CA 1
ATOM 1586 C C . THR A 1 200 ? -0.669 -3.604 14.188 1.00 96.62 200 THR A C 1
ATOM 1588 O O . THR A 1 200 ? -0.168 -4.638 13.749 1.00 96.62 200 THR A O 1
ATOM 1591 N N . GLY A 1 201 ? -1.536 -3.626 15.202 1.00 96.94 201 GLY A N 1
ATOM 1592 C CA . GLY A 1 201 ? -2.115 -4.846 15.763 1.00 96.94 201 GLY A CA 1
ATOM 1593 C C . GLY A 1 201 ? -3.335 -5.402 15.005 1.00 96.94 201 GLY A C 1
ATOM 1594 O O . GLY A 1 201 ? -3.814 -6.480 15.366 1.00 96.94 201 GLY A O 1
ATOM 1595 N N . ASP A 1 202 ? -3.856 -4.687 13.997 1.00 97.81 202 ASP A N 1
ATOM 1596 C CA . ASP A 1 202 ? -5.041 -5.070 13.206 1.00 97.81 202 ASP A CA 1
ATOM 1597 C C . ASP A 1 202 ? -4.731 -5.143 11.699 1.00 97.81 202 ASP A C 1
ATOM 1599 O O . ASP A 1 202 ? -5.211 -4.348 10.883 1.00 97.81 202 ASP A O 1
ATOM 1603 N N . ALA A 1 203 ? -3.903 -6.126 11.334 1.00 98.25 203 ALA A N 1
ATOM 1604 C CA . ALA A 1 203 ? -3.596 -6.464 9.948 1.00 98.25 203 ALA A CA 1
ATOM 1605 C C . ALA A 1 203 ? -4.024 -7.901 9.607 1.00 98.25 203 ALA A C 1
ATOM 1607 O O . ALA A 1 203 ? -3.690 -8.858 10.316 1.00 98.25 203 ALA A O 1
ATOM 1608 N N . ILE A 1 204 ? -4.751 -8.068 8.498 1.00 98.50 204 ILE A N 1
ATOM 1609 C CA . ILE A 1 204 ? -5.135 -9.381 7.959 1.00 98.50 204 ILE A CA 1
ATOM 1610 C C . ILE A 1 204 ? -4.804 -9.446 6.473 1.00 98.50 204 ILE A C 1
ATOM 1612 O O . ILE A 1 204 ? -5.229 -8.584 5.704 1.00 98.50 204 ILE A O 1
ATOM 1616 N N . MET A 1 205 ? -4.120 -10.515 6.071 1.00 98.38 205 MET A N 1
ATOM 1617 C CA . MET A 1 205 ? -3.825 -10.825 4.674 1.00 98.38 205 MET A CA 1
ATOM 1618 C C . MET A 1 205 ? -4.255 -12.257 4.367 1.00 98.38 205 MET A C 1
ATOM 1620 O O . MET A 1 205 ? -3.881 -13.179 5.097 1.00 98.38 205 MET A O 1
ATOM 1624 N N . ARG A 1 206 ? -5.046 -12.476 3.312 1.00 98.62 206 ARG A N 1
ATOM 1625 C CA . ARG A 1 206 ? -5.412 -13.838 2.898 1.00 98.62 206 ARG A CA 1
ATOM 1626 C C . ARG A 1 206 ? -5.381 -14.026 1.398 1.00 98.62 206 ARG A C 1
ATOM 1628 O O . ARG A 1 206 ? -5.901 -13.181 0.676 1.00 98.62 206 ARG A O 1
ATOM 1635 N N . ASN A 1 207 ? -4.868 -15.178 0.972 1.00 98.50 207 ASN A N 1
ATOM 1636 C CA . ASN A 1 207 ? -4.782 -15.562 -0.436 1.00 98.50 207 ASN A CA 1
ATOM 1637 C C . ASN A 1 207 ? -4.068 -14.499 -1.286 1.00 98.50 207 ASN A C 1
ATOM 1639 O O . ASN A 1 207 ? -4.507 -14.193 -2.390 1.00 98.50 207 ASN A O 1
ATOM 1643 N N . CYS A 1 208 ? -3.021 -13.877 -0.739 1.00 98.50 208 CYS A N 1
ATOM 1644 C CA . CYS A 1 208 ? -2.288 -12.828 -1.438 1.00 98.50 208 CYS A CA 1
ATOM 1645 C C . CYS A 1 208 ? -1.008 -13.364 -2.076 1.00 98.50 208 CYS A C 1
ATOM 1647 O O . CYS A 1 208 ? -0.360 -14.243 -1.511 1.00 98.50 208 CYS A O 1
ATOM 1649 N N . THR A 1 209 ? -0.596 -12.766 -3.187 1.00 98.44 209 THR A N 1
ATOM 1650 C CA . THR A 1 209 ? 0.733 -12.982 -3.773 1.00 98.44 209 THR A CA 1
ATOM 1651 C C . THR A 1 209 ? 1.611 -11.777 -3.462 1.00 98.44 209 THR A C 1
ATOM 1653 O O . THR A 1 209 ? 1.257 -10.650 -3.808 1.00 98.44 209 THR A O 1
ATOM 1656 N N . ILE A 1 210 ? 2.724 -12.001 -2.763 1.00 97.56 210 ILE A N 1
ATOM 1657 C CA . ILE A 1 210 ? 3.642 -10.947 -2.318 1.00 97.56 210 ILE A CA 1
ATOM 1658 C C . ILE A 1 210 ? 5.016 -11.237 -2.915 1.00 97.56 210 ILE A C 1
ATOM 1660 O O . ILE A 1 210 ? 5.837 -11.935 -2.322 1.00 97.56 210 ILE A O 1
ATOM 1664 N N . THR A 1 211 ? 5.288 -10.690 -4.094 1.00 96.81 211 THR A N 1
ATOM 1665 C CA . THR A 1 211 ? 6.488 -11.030 -4.869 1.00 96.81 211 THR A CA 1
ATOM 1666 C C . THR A 1 211 ? 7.289 -9.797 -5.257 1.00 96.81 211 THR A C 1
ATOM 1668 O O . THR A 1 211 ? 6.778 -8.688 -5.273 1.00 96.81 211 THR A O 1
ATOM 1671 N N . GLU A 1 212 ? 8.580 -9.978 -5.536 1.00 95.00 212 GLU A N 1
ATOM 1672 C CA . GLU A 1 212 ? 9.455 -8.903 -6.036 1.00 95.00 212 GLU A CA 1
ATOM 1673 C C . GLU A 1 212 ? 9.586 -7.687 -5.093 1.00 95.00 212 GLU A C 1
ATOM 1675 O O . GLU A 1 212 ? 9.929 -6.589 -5.525 1.00 95.00 212 GLU A O 1
ATOM 1680 N N . ASN A 1 213 ? 9.378 -7.878 -3.788 1.00 95.12 213 ASN A N 1
ATOM 1681 C CA . ASN A 1 213 ? 9.515 -6.846 -2.753 1.00 95.12 213 ASN A CA 1
ATOM 1682 C C . ASN A 1 213 ? 10.864 -6.964 -2.016 1.00 95.12 213 ASN A C 1
ATOM 1684 O O . ASN A 1 213 ? 11.398 -8.069 -1.878 1.00 95.12 213 ASN A O 1
ATOM 1688 N N . TRP A 1 214 ? 11.414 -5.851 -1.524 1.00 92.75 214 TRP A N 1
ATOM 1689 C CA . TRP A 1 214 ? 12.621 -5.870 -0.692 1.00 92.75 214 TRP A CA 1
ATOM 1690 C C . TRP A 1 214 ? 12.270 -6.280 0.735 1.00 92.75 214 TRP A C 1
ATOM 1692 O O . TRP A 1 214 ? 11.828 -5.459 1.523 1.00 92.75 214 TRP A O 1
ATOM 1702 N N . TYR A 1 215 ? 12.420 -7.560 1.065 1.00 88.69 215 TYR A N 1
ATOM 1703 C CA . TYR A 1 215 ? 11.648 -8.206 2.135 1.00 88.69 215 TYR A CA 1
ATOM 1704 C C . TYR A 1 215 ? 10.142 -8.197 1.815 1.00 88.69 215 TYR A C 1
ATOM 1706 O O . TYR A 1 215 ? 9.546 -7.162 1.537 1.00 88.69 215 TYR A O 1
ATOM 1714 N N . GLY A 1 216 ? 9.500 -9.369 1.840 1.00 90.88 216 GLY A N 1
ATOM 1715 C CA . GLY A 1 216 ? 8.078 -9.484 1.487 1.00 90.88 216 GLY A CA 1
ATOM 1716 C C . GLY A 1 216 ? 7.176 -8.675 2.424 1.00 90.88 216 GLY A C 1
ATOM 1717 O O . GLY A 1 216 ? 6.465 -7.768 1.995 1.00 90.88 216 GLY A O 1
ATOM 1718 N N . VAL A 1 217 ? 7.238 -8.998 3.717 1.00 94.50 217 VAL A N 1
ATOM 1719 C CA . VAL A 1 217 ? 6.498 -8.325 4.791 1.00 94.50 217 VAL A CA 1
ATOM 1720 C C . VAL A 1 217 ? 7.430 -8.141 5.985 1.00 94.50 217 VAL A C 1
ATOM 1722 O O . VAL A 1 217 ? 8.083 -9.093 6.412 1.00 94.50 217 VAL A O 1
ATOM 1725 N N . TYR A 1 218 ? 7.472 -6.931 6.535 1.00 94.19 218 TYR A N 1
ATOM 1726 C CA . TYR A 1 218 ? 8.243 -6.575 7.720 1.00 94.19 218 TYR A CA 1
ATOM 1727 C C . TYR A 1 218 ? 7.303 -6.184 8.861 1.00 94.19 218 TYR A C 1
ATOM 1729 O O . TYR A 1 218 ? 6.543 -5.223 8.757 1.00 94.19 218 TYR A O 1
ATOM 1737 N N . CYS A 1 219 ? 7.358 -6.923 9.967 1.00 92.81 219 CYS A N 1
ATOM 1738 C CA . CYS A 1 219 ? 6.521 -6.689 11.141 1.00 92.81 219 CYS A CA 1
ATOM 1739 C C . CYS A 1 219 ? 7.316 -5.953 12.226 1.00 92.81 219 CYS A C 1
ATOM 1741 O O . CYS A 1 219 ? 8.284 -6.500 12.750 1.00 92.81 219 CYS A O 1
ATOM 1743 N N . TYR A 1 220 ? 6.880 -4.751 12.608 1.00 89.25 220 TYR A N 1
ATOM 1744 C CA . TYR A 1 220 ? 7.488 -3.972 13.687 1.00 89.25 220 TYR A CA 1
ATOM 1745 C C . TYR A 1 220 ? 6.546 -3.861 14.884 1.00 89.25 220 TYR A C 1
ATOM 1747 O O . TYR A 1 220 ? 5.570 -3.114 14.835 1.00 89.25 220 TYR A O 1
ATOM 1755 N N . SER A 1 221 ? 6.826 -4.607 15.960 1.00 87.19 221 SER A N 1
ATOM 1756 C CA . SER A 1 221 ? 6.002 -4.617 17.185 1.00 87.19 221 SER A CA 1
ATOM 1757 C C . SER A 1 221 ? 4.497 -4.768 16.903 1.00 87.19 221 SER A C 1
ATOM 1759 O O . SER A 1 221 ? 3.657 -4.124 17.529 1.00 87.19 221 SER A O 1
ATOM 1761 N N . SER A 1 222 ? 4.160 -5.608 15.921 1.00 91.19 222 SER A N 1
ATOM 1762 C CA . SER A 1 222 ? 2.835 -5.692 15.308 1.00 91.19 222 SER A CA 1
ATOM 1763 C C . SER A 1 222 ? 2.205 -7.079 15.437 1.00 91.19 222 SER A C 1
ATOM 1765 O O . SER A 1 222 ? 2.834 -8.044 15.877 1.00 91.19 222 SER A O 1
ATOM 1767 N N . LYS A 1 223 ? 0.926 -7.184 15.057 1.00 91.62 223 LYS A N 1
ATOM 1768 C CA . LYS A 1 223 ? 0.189 -8.451 15.005 1.00 91.62 223 LYS A CA 1
ATOM 1769 C C . LYS A 1 223 ? -0.493 -8.587 13.650 1.00 91.62 223 LYS A C 1
ATOM 1771 O O . LYS A 1 223 ? -1.417 -7.843 13.332 1.00 91.62 223 LYS A O 1
ATOM 1776 N N . VAL A 1 224 ? -0.063 -9.588 12.886 1.00 93.12 224 VAL A N 1
ATOM 1777 C CA . VAL A 1 224 ? -0.550 -9.843 11.527 1.00 93.12 224 VAL A CA 1
ATOM 1778 C C . VAL A 1 224 ? -1.108 -11.258 11.440 1.00 93.12 224 VAL A C 1
ATOM 1780 O O . VAL A 1 224 ? -0.467 -12.215 11.872 1.00 93.12 224 VAL A O 1
ATOM 1783 N N . ASN A 1 225 ? -2.313 -11.402 10.890 1.00 96.31 225 ASN A N 1
ATOM 1784 C CA . ASN A 1 225 ? -2.892 -12.703 10.560 1.00 96.31 225 ASN A CA 1
ATOM 1785 C C . ASN A 1 225 ? -2.758 -12.951 9.054 1.00 96.31 225 ASN A C 1
ATOM 1787 O O . ASN A 1 225 ? -3.446 -12.304 8.264 1.00 96.31 225 ASN A O 1
ATOM 1791 N N . MET A 1 226 ? -1.877 -13.878 8.677 1.00 96.12 226 MET A N 1
ATOM 1792 C CA . MET A 1 226 ? -1.614 -14.245 7.285 1.00 96.12 226 MET A CA 1
ATOM 1793 C C . MET A 1 226 ? -2.022 -15.696 7.026 1.00 96.12 226 MET A C 1
ATOM 1795 O O . MET A 1 226 ? -1.666 -16.590 7.793 1.00 96.12 226 MET A O 1
ATOM 1799 N N . SER A 1 227 ? -2.754 -15.947 5.940 1.00 97.38 227 SER A N 1
ATOM 1800 C CA . SER A 1 227 ? -3.179 -17.303 5.566 1.00 97.38 227 SER A CA 1
ATOM 1801 C C . SER A 1 227 ? -3.301 -17.463 4.056 1.00 97.38 227 SER A C 1
ATOM 1803 O O . SER A 1 227 ? -3.967 -16.655 3.415 1.00 97.38 227 SER A O 1
ATOM 1805 N N . GLY A 1 228 ? -2.718 -18.523 3.495 1.00 95.88 228 GLY A N 1
ATOM 1806 C CA . GLY A 1 228 ? -2.783 -18.787 2.053 1.00 95.88 228 GLY A CA 1
ATOM 1807 C C . GLY A 1 228 ? -2.024 -17.772 1.194 1.00 95.88 228 GLY A C 1
ATOM 1808 O O . GLY A 1 228 ? -2.292 -17.691 0.003 1.00 95.88 228 GLY A O 1
ATOM 1809 N N . CYS A 1 229 ? -1.123 -16.981 1.784 1.00 95.56 229 CYS A N 1
ATOM 1810 C CA . CYS A 1 229 ? -0.261 -16.078 1.028 1.00 95.56 229 CYS A CA 1
ATOM 1811 C C . CYS A 1 229 ? 0.986 -16.813 0.520 1.00 95.56 229 CYS A C 1
ATOM 1813 O O . CYS A 1 229 ? 1.469 -17.723 1.203 1.00 95.56 229 CYS A O 1
ATOM 1815 N N . VAL A 1 230 ? 1.491 -16.396 -0.641 1.00 89.88 230 VAL A N 1
ATOM 1816 C CA . VAL A 1 230 ? 2.712 -16.913 -1.281 1.00 89.88 230 VAL A CA 1
ATOM 1817 C C . VAL A 1 230 ? 3.719 -15.808 -1.544 1.00 89.88 230 VAL A C 1
ATOM 1819 O O . VAL A 1 230 ? 3.277 -14.680 -1.873 1.00 89.88 230 VAL A O 1
#

Radius of gyration: 24.6 Å; Cα contacts (8 Å, |Δi|>4): 486; chains: 1; bounding box: 72×38×54 Å

Foldseek 3Di:
DPDDDPPPPPDPVNVVVVLVVPVPDQWDFDDDPPDTPDTDGPDPPPDPDDDDPDDDDDDDPPVVPVPDPVVVVVVVVVVCVVPDQDDDDDDDDPQEQEFQEEDEDEPEEAEGPEEDEFDAHGEYAYENYEYEDEFPAAARYEHYQDANGEYAAYCYEYEHPDLRHAYAYEAAENYAEHEELYEYARAFDDPSGWGHEHAYQHAEYELYEQDHTRHRYHYDVYHYHYYNYD

Sequence (230 aa):
MKGGLGIIMMSLAILTALIDYYAPVTSIQVCMGEEVLINIPSKDSLNDSFQDPNESEPFNLRYLEEFPHEFMLKQEQITRCGEGIKPEPLTPGPEDWVITGNETRRDEVIILMGNLIVESGGNLTLINVTLYMKCYYNGELQIRVKSGGRLNILRSTIAAYDPEHRFLFYIENDSVFRMYDSELHGCGYDDLHPGLWIGTGDAIMRNCTITENWYGVYCYSSKVNMSGCV

Secondary structure (DSSP, 8-state):
---SSSSS---HHHHHHHHHH-TT-SEEEEEETTEEEEEEE-GGGSSSS---S---S---GGGGSSSHHHHHHHHHHHHHTTS---PPP----TT-EEE-SEEEEES-EEEESS-EEE-TT-EEEEES-EEEE--SSTTSSEEEE-TT-EEEEES-EEEESSTTS-BEEEE-TT-EEEEES-EEESB--BTTB-SEEE--SEEEEES-EEES-SSSEEESS--EEEES--

Mean predicted aligned error: 15.12 Å

pLDDT: mean 76.1, std 27.4, range [28.53, 98.94]

Solvent-accessible surface area (backbone atoms only — not comparable to full-atom values): 12833 Å² total; per-residue (Å²): 144,85,90,86,74,85,80,82,73,74,51,72,66,60,57,50,54,50,56,68,70,47,75,86,61,69,59,58,77,49,65,65,85,95,45,77,77,46,80,46,74,46,85,88,77,67,88,85,72,85,85,78,94,78,84,90,73,86,83,68,71,77,70,62,75,78,53,52,64,70,52,50,53,51,47,53,52,54,58,40,74,75,49,76,84,70,85,77,93,82,78,89,58,95,66,35,51,72,34,64,42,84,46,78,49,62,75,43,79,47,78,36,83,32,32,40,35,25,34,56,64,4,32,43,36,38,36,45,23,40,40,27,41,53,33,94,39,68,59,71,32,37,39,37,33,32,50,49,5,31,44,36,39,32,52,22,38,40,31,30,62,38,79,88,12,16,27,34,36,41,37,31,47,68,16,38,40,38,40,32,56,23,38,43,34,21,24,17,79,44,98,81,37,43,6,43,34,35,33,14,72,47,32,40,40,29,47,24,44,53,45,79,33,32,54,58,70,42,76,46,96,45,38,73,50,76,46,75,58,84